Protein AF-A0A6B3UGQ3-F1 (afdb_monomer)

Radius of gyration: 21.32 Å; Cα contacts (8 Å, |Δi|>4): 184; chains: 1; bounding box: 73×50×45 Å

pLDDT: mean 75.56, std 19.64, range [28.91, 94.69]

Foldseek 3Di:
DDDDDDDDDDDDDDPPPPPDDPPDPPDLDLQDPALFLLSQLVSSDDPVLLVVQLVDPPLLCQLVSADPVNQQVSCVSSVHPPDPVSSVLSSLSSSLVSLQVNLQVVCVVVVDHPVLLVVLLVQQDPVLLLQLLCVSPPPRDRDVVSVVSSVVSCCVRVVDDDDVNSVSSSSNSSSVSVVVVRSVD

Mean predicted aligned error: 11.49 Å

Structure (mmCIF, N/CA/C/O backbone):
data_AF-A0A6B3UGQ3-F1
#
_entry.id   AF-A0A6B3UGQ3-F1
#
loop_
_atom_site.group_PDB
_atom_site.id
_atom_site.type_symbol
_atom_site.label_atom_id
_atom_site.label_alt_id
_atom_site.label_comp_id
_atom_site.label_asym_id
_atom_site.label_entity_id
_atom_site.label_seq_id
_atom_site.pdbx_PDB_ins_code
_atom_site.Cartn_x
_atom_site.Cartn_y
_atom_site.Cartn_z
_atom_site.occupancy
_atom_site.B_iso_or_equiv
_atom_site.auth_seq_id
_atom_site.auth_comp_id
_atom_site.auth_asym_id
_atom_site.auth_atom_id
_atom_site.pdbx_PDB_model_num
ATOM 1 N N . MET A 1 1 ? 59.146 -31.865 10.859 1.00 39.25 1 MET A N 1
ATOM 2 C CA . MET A 1 1 ? 58.484 -30.631 10.377 1.00 39.25 1 MET A CA 1
ATOM 3 C C . MET A 1 1 ? 57.019 -30.953 10.119 1.00 39.25 1 MET A C 1
ATOM 5 O O . MET A 1 1 ? 56.736 -32.043 9.644 1.00 39.25 1 MET A O 1
ATOM 9 N N . LYS A 1 2 ? 56.118 -30.073 10.569 1.00 37.47 2 LYS A N 1
ATOM 10 C CA . LYS A 1 2 ? 54.658 -30.266 10.655 1.00 37.47 2 LYS A CA 1
ATOM 11 C C . LYS A 1 2 ? 54.009 -30.603 9.296 1.00 37.47 2 LYS A C 1
ATOM 13 O O . LYS A 1 2 ? 54.344 -29.932 8.323 1.00 37.47 2 LYS A O 1
ATOM 18 N N . PRO A 1 3 ? 53.044 -31.541 9.239 1.00 37.00 3 PRO A N 1
ATOM 19 C CA . PRO A 1 3 ? 52.134 -31.679 8.107 1.00 37.00 3 PRO A CA 1
ATOM 20 C C . PRO A 1 3 ? 51.044 -30.596 8.176 1.00 37.00 3 PRO A C 1
ATOM 22 O O . PRO A 1 3 ? 50.460 -30.351 9.232 1.00 37.00 3 PRO A O 1
ATOM 25 N N . GLY A 1 4 ? 50.814 -29.918 7.051 1.00 36.44 4 GLY A N 1
ATOM 26 C CA . GLY A 1 4 ? 49.758 -28.924 6.884 1.00 36.44 4 GLY A CA 1
ATOM 27 C C . GLY A 1 4 ? 48.388 -29.587 6.780 1.00 36.44 4 GLY A C 1
ATOM 28 O O . GLY A 1 4 ? 48.172 -30.477 5.963 1.00 36.44 4 GLY A O 1
ATOM 29 N N . SER A 1 5 ? 47.491 -29.138 7.647 1.00 37.00 5 SER A N 1
ATOM 30 C CA . SER A 1 5 ? 46.116 -29.584 7.817 1.00 37.00 5 SER A CA 1
ATOM 31 C C . SER A 1 5 ? 45.151 -29.018 6.767 1.00 37.00 5 SER A C 1
ATOM 33 O O . SER A 1 5 ? 45.147 -27.819 6.520 1.00 37.00 5 SER A O 1
ATOM 35 N N . ILE A 1 6 ? 44.254 -29.905 6.316 1.00 38.91 6 ILE A N 1
ATOM 36 C CA . ILE A 1 6 ? 42.795 -29.722 6.167 1.00 38.91 6 ILE A CA 1
ATOM 37 C C . ILE A 1 6 ? 42.301 -28.759 5.069 1.00 38.91 6 ILE A C 1
ATOM 39 O O . ILE A 1 6 ? 42.282 -27.549 5.247 1.00 38.91 6 ILE A O 1
ATOM 43 N N . MET A 1 7 ? 41.649 -29.331 4.049 1.00 31.70 7 MET A N 1
ATOM 44 C CA . MET A 1 7 ? 40.240 -29.000 3.791 1.00 31.70 7 MET A CA 1
ATOM 45 C C . MET A 1 7 ? 39.507 -30.167 3.124 1.00 31.70 7 MET A C 1
ATOM 47 O O . MET A 1 7 ? 39.729 -30.507 1.966 1.00 31.70 7 MET A O 1
ATOM 51 N N . HIS A 1 8 ? 38.632 -30.787 3.914 1.00 32.22 8 HIS A N 1
ATOM 52 C CA . HIS A 1 8 ? 37.523 -31.598 3.438 1.00 32.22 8 HIS A CA 1
ATOM 53 C C . HIS A 1 8 ? 36.495 -30.687 2.762 1.00 32.22 8 HIS A C 1
ATOM 55 O O . HIS A 1 8 ? 36.034 -29.741 3.393 1.00 32.22 8 HIS A O 1
ATOM 61 N N . ALA A 1 9 ? 36.073 -31.044 1.553 1.00 31.58 9 ALA A N 1
ATOM 62 C CA . ALA A 1 9 ? 34.673 -30.971 1.139 1.00 31.58 9 ALA A CA 1
ATOM 63 C C . ALA A 1 9 ? 34.477 -31.870 -0.091 1.00 31.58 9 ALA A C 1
ATOM 65 O O . ALA A 1 9 ? 34.521 -31.432 -1.237 1.00 31.58 9 ALA A O 1
ATOM 66 N N . LEU A 1 10 ? 34.280 -33.165 0.175 1.00 34.03 10 LEU A N 1
ATOM 67 C CA . LEU A 1 10 ? 33.382 -33.976 -0.641 1.00 34.03 10 LEU A CA 1
ATOM 68 C C . LEU A 1 10 ? 31.993 -33.326 -0.617 1.00 34.03 10 LEU A C 1
ATOM 70 O O . LEU A 1 10 ? 31.554 -32.888 0.445 1.00 34.03 10 LEU A O 1
ATOM 74 N N . GLY A 1 11 ? 31.254 -33.434 -1.718 1.00 29.73 11 GLY A N 1
ATOM 75 C CA . GLY A 1 11 ? 29.813 -33.653 -1.598 1.00 29.73 11 GLY A CA 1
ATOM 76 C C . GLY A 1 11 ? 28.939 -32.933 -2.609 1.00 29.73 11 GLY A C 1
ATOM 77 O O . GLY A 1 11 ? 28.505 -31.817 -2.369 1.00 29.73 11 GLY A O 1
ATOM 78 N N . CYS A 1 12 ? 28.585 -33.681 -3.653 1.00 28.91 12 CYS A N 1
ATOM 79 C CA . CYS A 1 12 ? 27.360 -33.573 -4.446 1.00 28.91 12 CYS A CA 1
ATOM 80 C C . CYS A 1 12 ? 27.194 -32.367 -5.379 1.00 28.91 12 CYS A C 1
ATOM 82 O O . CYS A 1 12 ? 26.523 -31.381 -5.088 1.00 28.91 12 CYS A O 1
ATOM 84 N N . ALA A 1 13 ? 27.671 -32.582 -6.606 1.00 38.53 13 ALA A N 1
ATOM 85 C CA . ALA A 1 13 ? 27.041 -32.059 -7.806 1.00 38.53 13 ALA A CA 1
ATOM 86 C C . ALA A 1 13 ? 25.557 -32.471 -7.849 1.00 38.53 13 ALA A C 1
ATOM 88 O O . ALA A 1 13 ? 25.239 -33.650 -8.007 1.00 38.53 13 ALA A O 1
ATOM 89 N N . LEU A 1 14 ? 24.655 -31.495 -7.742 1.00 32.59 14 LEU A N 1
ATOM 90 C CA . LEU A 1 14 ? 23.278 -31.642 -8.196 1.00 32.59 14 LEU A CA 1
ATOM 91 C C . LEU A 1 14 ? 23.147 -30.872 -9.512 1.00 32.59 14 LEU A C 1
ATOM 93 O O . LEU A 1 14 ? 22.985 -29.654 -9.540 1.00 32.59 14 LEU A O 1
ATOM 97 N N . VAL A 1 15 ? 23.275 -31.607 -10.613 1.00 36.47 15 VAL A N 1
ATOM 98 C CA . VAL A 1 15 ? 22.923 -31.138 -11.953 1.00 36.47 15 VAL A CA 1
ATOM 99 C C . VAL A 1 15 ? 21.399 -31.015 -11.989 1.00 36.47 15 VAL A C 1
ATOM 101 O O . VAL A 1 15 ? 20.704 -32.005 -12.205 1.00 36.47 15 VAL A O 1
ATOM 104 N N . LEU A 1 16 ? 20.857 -29.816 -11.760 1.00 36.59 16 LEU A N 1
ATOM 105 C CA . LEU A 1 16 ? 19.511 -29.517 -12.242 1.00 36.59 16 LEU A CA 1
ATOM 106 C C . LEU A 1 16 ? 19.622 -29.212 -13.731 1.00 36.59 16 LEU A C 1
ATOM 108 O O . LEU A 1 16 ? 20.019 -28.123 -14.138 1.00 36.59 16 LEU A O 1
ATOM 112 N N . ALA A 1 17 ? 19.273 -30.211 -14.534 1.00 36.41 17 ALA A N 1
ATOM 113 C CA . ALA A 1 17 ? 18.913 -30.025 -15.924 1.00 36.41 17 ALA A CA 1
ATOM 114 C C . ALA A 1 17 ? 17.719 -29.059 -15.994 1.00 36.41 17 ALA A C 1
ATOM 116 O O . ALA A 1 17 ? 16.566 -29.467 -15.861 1.00 36.41 17 ALA A O 1
ATOM 117 N N . SER A 1 18 ? 17.976 -27.768 -16.193 1.00 38.59 18 SER A N 1
ATOM 118 C CA . SER A 1 18 ? 16.966 -26.844 -16.695 1.00 38.59 18 SER A CA 1
ATOM 119 C C . SER A 1 18 ? 16.785 -27.151 -18.177 1.00 38.59 18 SER A C 1
ATOM 121 O O . SER A 1 18 ? 17.452 -26.599 -19.049 1.00 38.59 18 SER A O 1
ATOM 123 N N . ALA A 1 19 ? 15.896 -28.109 -18.447 1.00 35.22 19 ALA A N 1
ATOM 124 C CA . ALA A 1 19 ? 15.331 -28.309 -19.766 1.00 35.22 19 ALA A CA 1
ATOM 125 C C . ALA A 1 19 ? 14.844 -26.951 -20.279 1.00 35.22 19 ALA A C 1
ATOM 127 O O . ALA A 1 19 ? 13.961 -26.322 -19.693 1.00 35.22 19 ALA A O 1
ATOM 128 N N . GLY A 1 20 ? 15.475 -26.491 -21.356 1.00 39.31 20 GLY A N 1
ATOM 129 C CA . GLY A 1 20 ? 14.990 -25.370 -22.125 1.00 39.31 20 GLY A CA 1
ATOM 130 C C . GLY A 1 20 ? 13.588 -25.690 -22.618 1.00 39.31 20 GLY A C 1
ATOM 131 O O . GLY A 1 20 ? 13.401 -26.502 -23.517 1.00 39.31 20 GLY A O 1
ATOM 132 N N . THR A 1 21 ? 12.612 -25.004 -22.049 1.00 31.80 21 THR A N 1
ATOM 133 C CA . THR A 1 21 ? 11.404 -24.632 -22.765 1.00 31.80 21 THR A CA 1
ATOM 134 C C . THR A 1 21 ? 11.256 -23.139 -22.584 1.00 31.80 21 THR A C 1
ATOM 136 O O . THR A 1 21 ? 10.839 -22.666 -21.527 1.00 31.80 21 THR A O 1
ATOM 139 N N . ALA A 1 22 ? 11.621 -22.406 -23.635 1.00 38.88 22 ALA A N 1
ATOM 140 C CA . ALA A 1 22 ? 10.993 -21.141 -23.962 1.00 38.88 22 ALA A CA 1
ATOM 141 C C . ALA A 1 22 ? 9.478 -21.395 -24.019 1.00 38.88 22 ALA A C 1
ATOM 143 O O . ALA A 1 22 ? 8.933 -21.796 -25.042 1.00 38.88 22 ALA A O 1
ATOM 144 N N . ALA A 1 23 ? 8.814 -21.279 -22.874 1.00 36.19 23 ALA A N 1
ATOM 145 C CA . ALA A 1 23 ? 7.373 -21.383 -22.759 1.00 36.19 23 ALA A CA 1
ATOM 146 C C . ALA A 1 23 ? 6.837 -19.955 -22.729 1.00 36.19 23 ALA A C 1
ATOM 148 O O . ALA A 1 23 ? 6.702 -19.351 -21.672 1.00 36.19 23 ALA A O 1
ATOM 149 N N . ASN A 1 24 ? 6.669 -19.443 -23.948 1.00 35.03 24 ASN A N 1
ATOM 150 C CA . ASN A 1 24 ? 5.698 -18.464 -24.415 1.00 35.03 24 ASN A CA 1
ATOM 151 C C . ASN A 1 24 ? 5.268 -17.368 -23.430 1.00 35.03 24 ASN A C 1
ATOM 153 O O . ASN A 1 24 ? 4.637 -17.616 -22.404 1.00 35.03 24 ASN A O 1
ATOM 157 N N . ALA A 1 25 ? 5.458 -16.129 -23.883 1.00 39.38 25 ALA A N 1
ATOM 158 C CA . ALA A 1 25 ? 4.466 -15.077 -23.721 1.00 39.38 25 ALA A CA 1
ATOM 159 C C . ALA A 1 25 ? 3.092 -15.612 -24.176 1.00 39.38 25 ALA A C 1
ATOM 161 O O . ALA A 1 25 ? 2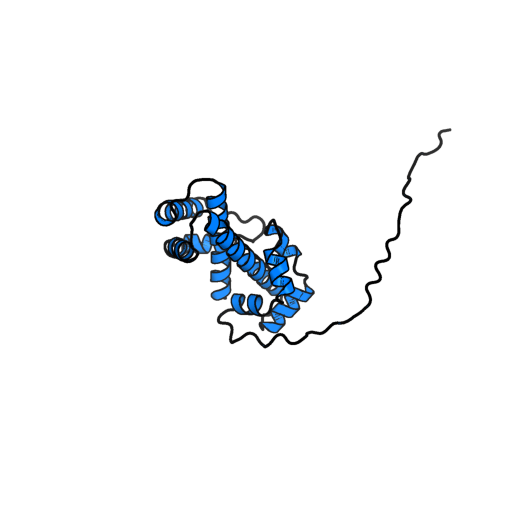.700 -15.452 -25.326 1.00 39.38 25 ALA A O 1
ATOM 162 N N . ALA A 1 26 ? 2.419 -16.365 -23.312 1.00 34.72 26 ALA A N 1
ATOM 163 C CA . ALA A 1 26 ? 1.123 -16.953 -23.582 1.00 34.72 26 ALA A CA 1
ATOM 164 C C . ALA A 1 26 ? 0.066 -15.991 -23.047 1.00 34.72 26 ALA A C 1
ATOM 166 O O . ALA A 1 26 ? -0.109 -15.853 -21.838 1.00 34.72 26 ALA A O 1
ATOM 167 N N . ASP A 1 27 ? -0.584 -15.313 -23.990 1.00 36.69 27 ASP A N 1
ATOM 168 C CA . ASP A 1 27 ? -1.997 -14.939 -23.936 1.00 36.69 27 ASP A CA 1
ATOM 169 C C . ASP A 1 27 ? -2.468 -14.196 -22.681 1.00 36.69 27 ASP A C 1
ATOM 171 O O . ASP A 1 27 ? -3.564 -14.420 -22.166 1.00 36.69 27 ASP A O 1
ATOM 175 N N . GLY A 1 28 ? -1.671 -13.234 -22.219 1.00 39.69 28 GLY A N 1
ATOM 176 C CA . GLY A 1 28 ? -2.202 -12.164 -21.388 1.00 39.69 28 GLY A CA 1
ATOM 177 C C . GLY A 1 28 ? -3.108 -11.309 -22.262 1.00 39.69 28 GLY A C 1
ATOM 178 O O . GLY A 1 28 ? -2.607 -10.494 -23.037 1.00 39.69 28 GLY A O 1
ATOM 179 N N . ALA A 1 29 ? -4.427 -11.511 -22.181 1.00 42.41 29 ALA A N 1
ATOM 180 C CA . ALA A 1 29 ? -5.389 -10.548 -22.702 1.00 42.41 29 ALA A CA 1
ATOM 181 C C . ALA A 1 29 ? -4.897 -9.146 -22.324 1.00 42.41 29 ALA A C 1
ATOM 183 O O . ALA A 1 29 ? -4.568 -8.915 -21.157 1.00 42.41 29 ALA A O 1
ATOM 184 N N . ALA A 1 30 ? -4.780 -8.250 -23.313 1.00 45.34 30 ALA A N 1
ATOM 185 C CA . ALA A 1 30 ? -4.380 -6.874 -23.051 1.00 45.34 30 ALA A CA 1
ATOM 186 C C . ALA A 1 30 ? -5.208 -6.369 -21.860 1.00 45.34 30 ALA A C 1
ATOM 188 O O . ALA A 1 30 ? -6.433 -6.562 -21.877 1.00 45.34 30 ALA A O 1
ATOM 189 N N . PRO A 1 31 ? -4.572 -5.818 -20.810 1.00 48.81 31 PRO A N 1
ATOM 190 C CA . PRO A 1 31 ? -5.291 -5.433 -19.610 1.00 48.81 31 PRO A CA 1
ATOM 191 C C . PRO A 1 31 ? -6.455 -4.536 -20.027 1.00 48.81 31 PRO A C 1
ATOM 193 O O . PRO A 1 31 ? -6.274 -3.589 -20.800 1.00 48.81 31 PRO A O 1
ATOM 196 N N . ALA A 1 32 ? -7.667 -4.878 -19.572 1.00 54.47 32 ALA A N 1
ATOM 197 C CA . ALA A 1 32 ? -8.833 -4.019 -19.739 1.00 54.47 32 ALA A CA 1
ATOM 198 C C . ALA A 1 32 ? -8.421 -2.594 -19.363 1.00 54.47 32 ALA A C 1
ATOM 200 O O . ALA A 1 32 ? -7.728 -2.441 -18.361 1.00 54.47 32 ALA A O 1
ATOM 201 N N . LYS A 1 33 ? -8.784 -1.604 -20.193 1.00 52.84 33 LYS A N 1
ATOM 202 C CA . LYS A 1 33 ? -8.296 -0.213 -20.162 1.00 52.84 33 LYS A CA 1
ATOM 203 C C . LYS A 1 33 ? -7.961 0.238 -18.732 1.00 52.84 33 LYS A C 1
ATOM 205 O O . LYS A 1 33 ? -8.850 0.652 -17.991 1.00 52.84 33 LYS A O 1
ATOM 210 N N . ALA A 1 34 ? -6.697 0.078 -18.345 1.00 59.94 34 ALA A N 1
ATOM 211 C CA . ALA A 1 34 ? -6.281 0.308 -16.974 1.00 59.94 34 ALA A CA 1
ATOM 212 C C . ALA A 1 34 ? -6.389 1.804 -16.683 1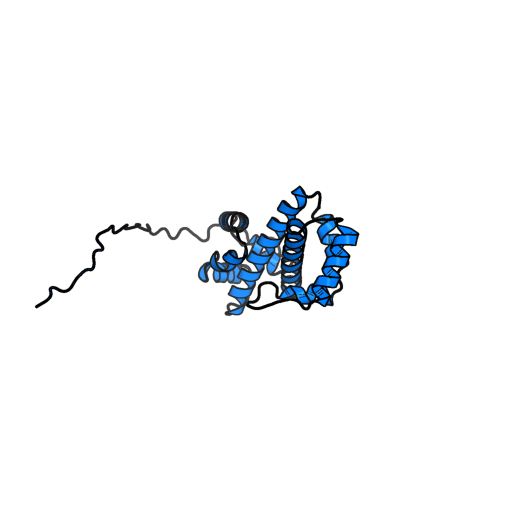.00 59.94 34 ALA A C 1
ATOM 214 O O . ALA A 1 34 ? -5.995 2.635 -17.503 1.00 59.94 34 ALA A O 1
ATOM 215 N N . THR A 1 35 ? -6.957 2.150 -15.533 1.00 69.06 35 THR A N 1
ATOM 216 C CA . THR A 1 35 ? -7.141 3.543 -15.108 1.00 69.06 35 THR A CA 1
ATOM 217 C C . THR A 1 35 ? -5.856 4.178 -14.588 1.00 69.06 35 THR A C 1
ATOM 219 O O . THR A 1 35 ? -5.806 5.395 -14.438 1.00 69.06 35 THR A O 1
ATOM 222 N N . SER A 1 36 ? -4.818 3.373 -14.339 1.00 81.31 36 SER A N 1
ATOM 223 C CA . SER A 1 36 ? -3.502 3.819 -13.891 1.00 81.31 36 SER A CA 1
ATOM 224 C C . SER A 1 36 ? -2.391 2.825 -14.248 1.00 81.31 36 SER A C 1
ATOM 226 O O . SER A 1 36 ? -2.656 1.663 -14.575 1.00 81.31 36 SER A O 1
ATOM 228 N N . VAL A 1 37 ? -1.134 3.269 -14.131 1.00 81.62 37 VAL A N 1
ATOM 229 C CA . VAL A 1 37 ? 0.061 2.416 -14.252 1.00 81.62 37 VAL A CA 1
ATOM 230 C C . VAL A 1 37 ? 0.035 1.272 -13.239 1.00 81.62 37 VAL A C 1
ATOM 232 O O . VAL A 1 37 ? 0.306 0.128 -13.603 1.00 81.62 37 VAL A O 1
ATOM 235 N N . ALA A 1 38 ? -0.338 1.565 -11.990 1.00 85.38 38 ALA A N 1
ATOM 236 C CA . ALA A 1 38 ? -0.415 0.566 -10.930 1.00 85.38 38 ALA A CA 1
ATOM 237 C C . ALA A 1 38 ? -1.434 -0.540 -11.262 1.00 85.38 38 ALA A C 1
ATOM 239 O O . ALA A 1 38 ? -1.109 -1.728 -11.190 1.00 85.38 38 ALA A O 1
ATOM 240 N N . ASP A 1 39 ? -2.630 -0.150 -11.722 1.00 86.69 39 ASP A N 1
ATOM 241 C CA . ASP A 1 39 ? -3.678 -1.096 -12.124 1.00 86.69 39 ASP A CA 1
ATOM 242 C C . ASP A 1 39 ? -3.231 -1.945 -13.319 1.00 86.69 39 ASP A C 1
ATOM 244 O O . ASP A 1 39 ? -3.476 -3.152 -13.347 1.00 86.69 39 ASP A O 1
ATOM 248 N N . CYS A 1 40 ? -2.543 -1.333 -14.292 1.00 88.50 40 CYS A N 1
ATOM 249 C CA . CYS A 1 40 ? -2.018 -2.050 -15.448 1.00 88.50 40 CYS A CA 1
ATOM 250 C C . CYS A 1 40 ? -0.994 -3.103 -15.031 1.00 88.50 40 CYS A C 1
ATOM 252 O O . CYS A 1 40 ? -1.132 -4.265 -15.404 1.00 88.50 40 CYS A O 1
ATOM 254 N N . VAL A 1 41 ? 0.015 -2.717 -14.245 1.00 89.69 41 VAL A N 1
ATOM 255 C CA . VAL A 1 41 ? 1.094 -3.623 -13.830 1.00 89.69 41 VAL A CA 1
ATOM 256 C C . VAL A 1 41 ? 0.525 -4.774 -13.006 1.00 89.69 41 VAL A C 1
ATOM 258 O O . VAL A 1 41 ? 0.858 -5.932 -13.264 1.00 89.69 41 VAL A O 1
ATOM 261 N N . TRP A 1 42 ? -0.384 -4.494 -12.067 1.00 89.81 42 TRP A N 1
ATOM 262 C CA . TRP A 1 42 ? -1.031 -5.545 -11.285 1.00 89.81 42 TRP A CA 1
ATOM 263 C C . TRP A 1 42 ? -1.875 -6.486 -12.152 1.00 89.81 42 TRP A C 1
ATOM 265 O O . TRP A 1 42 ? -1.806 -7.700 -11.971 1.00 89.81 42 TRP A O 1
ATOM 275 N N . ALA A 1 43 ? -2.641 -5.963 -13.113 1.00 88.81 43 ALA A N 1
ATOM 276 C CA . ALA A 1 43 ? -3.456 -6.775 -14.017 1.00 88.81 43 ALA A CA 1
ATOM 277 C C . ALA A 1 43 ? -2.618 -7.589 -15.018 1.00 88.81 43 ALA A C 1
ATOM 279 O O . ALA A 1 43 ? -2.969 -8.724 -15.327 1.00 88.81 43 ALA A O 1
ATOM 280 N N . ALA A 1 44 ? -1.506 -7.030 -15.502 1.00 89.44 44 ALA A N 1
ATOM 281 C CA . ALA A 1 44 ? -0.579 -7.687 -16.421 1.00 89.44 44 ALA A CA 1
ATOM 282 C C . ALA A 1 44 ? 0.308 -8.734 -15.726 1.00 89.44 44 ALA A C 1
ATOM 284 O O . ALA A 1 44 ? 0.945 -9.551 -16.392 1.00 89.44 44 ALA A O 1
ATOM 285 N N . THR A 1 45 ? 0.360 -8.729 -14.391 1.00 88.50 45 THR A N 1
ATOM 286 C CA . THR A 1 45 ? 1.135 -9.708 -13.629 1.00 88.50 45 THR A CA 1
ATOM 287 C C . THR A 1 45 ? 0.454 -11.074 -13.667 1.00 88.50 45 THR A C 1
ATOM 289 O O . THR A 1 45 ? -0.691 -11.190 -13.222 1.00 88.50 45 THR A O 1
ATOM 292 N N . PRO A 1 46 ? 1.146 -12.138 -14.123 1.00 87.00 46 PRO A N 1
ATOM 293 C CA . PRO A 1 46 ? 0.557 -13.469 -14.196 1.00 87.00 46 PRO A CA 1
ATOM 294 C C . PRO A 1 46 ? 0.028 -13.948 -12.841 1.00 87.00 46 PRO A C 1
ATOM 296 O O . PRO A 1 46 ? 0.694 -13.782 -11.818 1.00 87.00 46 PRO A O 1
ATOM 299 N N . ASP A 1 47 ? -1.119 -14.629 -12.834 1.00 84.81 47 ASP A N 1
ATOM 300 C CA . ASP A 1 47 ? -1.779 -15.106 -11.607 1.00 84.81 47 ASP A CA 1
ATOM 301 C C . ASP A 1 47 ? -0.857 -15.919 -10.707 1.00 84.81 47 ASP A C 1
ATOM 303 O O . ASP A 1 47 ? -0.803 -15.686 -9.505 1.00 84.81 47 ASP A O 1
ATOM 307 N N . LYS A 1 48 ? -0.050 -16.812 -11.289 1.00 80.38 48 LYS A N 1
ATOM 308 C CA . LYS A 1 48 ? 0.934 -17.603 -10.540 1.00 80.38 48 LYS A CA 1
ATOM 309 C C . LYS A 1 48 ? 1.945 -16.722 -9.799 1.00 80.38 48 LYS A C 1
ATOM 311 O O . LYS A 1 48 ? 2.339 -17.058 -8.684 1.00 80.38 48 LYS A O 1
ATOM 316 N N . VAL A 1 49 ? 2.359 -15.609 -10.407 1.00 83.00 49 VAL A N 1
ATOM 317 C CA . VAL A 1 49 ? 3.260 -14.635 -9.778 1.00 83.00 49 VAL A CA 1
ATOM 318 C C . VAL A 1 49 ? 2.508 -13.876 -8.689 1.00 83.00 49 VAL A C 1
ATOM 320 O O . VAL A 1 49 ? 2.995 -13.837 -7.565 1.00 83.00 49 VAL A O 1
ATOM 323 N N . ARG A 1 50 ? 1.292 -13.376 -8.956 1.00 85.50 50 ARG A N 1
ATOM 324 C CA . ARG A 1 50 ? 0.461 -12.701 -7.938 1.00 85.50 50 ARG A CA 1
ATOM 325 C C . ARG A 1 50 ? 0.220 -13.584 -6.714 1.00 85.50 50 ARG A C 1
ATOM 327 O O . ARG A 1 50 ? 0.457 -13.153 -5.592 1.00 85.50 50 ARG A O 1
ATOM 334 N N . SER A 1 51 ? -0.172 -14.841 -6.914 1.00 83.12 51 SER A N 1
ATOM 335 C CA . SER A 1 51 ? -0.362 -15.807 -5.828 1.00 83.12 51 SER A CA 1
ATOM 336 C C . SER A 1 51 ? 0.932 -16.073 -5.060 1.00 83.12 51 SER A C 1
ATOM 338 O O . SER A 1 51 ? 0.904 -16.143 -3.835 1.00 83.12 51 SER A O 1
ATOM 340 N N . ALA A 1 52 ? 2.071 -16.190 -5.750 1.00 82.19 52 ALA A N 1
ATOM 341 C CA . ALA A 1 52 ? 3.362 -16.367 -5.090 1.00 82.19 52 ALA A CA 1
ATOM 342 C C . ALA A 1 52 ? 3.759 -15.138 -4.257 1.00 82.19 52 ALA A C 1
ATOM 344 O O . ALA A 1 52 ? 4.292 -15.303 -3.164 1.00 82.19 52 ALA A O 1
ATOM 345 N N . LEU A 1 53 ? 3.482 -13.925 -4.741 1.00 82.56 53 LEU A N 1
ATOM 346 C CA . LEU A 1 53 ? 3.723 -12.682 -4.008 1.00 82.56 53 LEU A CA 1
ATOM 347 C C . LEU A 1 53 ? 2.860 -12.593 -2.745 1.00 82.56 53 LEU A C 1
ATOM 349 O O . LEU A 1 53 ? 3.386 -12.343 -1.666 1.00 82.56 53 LEU A O 1
ATOM 353 N N . LEU A 1 54 ? 1.564 -12.893 -2.859 1.00 82.81 54 LEU A N 1
ATOM 354 C CA . LEU A 1 54 ? 0.630 -12.899 -1.728 1.00 82.81 54 LEU A CA 1
ATOM 355 C C . LEU A 1 54 ? 0.936 -13.998 -0.695 1.00 82.81 54 LEU A C 1
ATOM 357 O O . LEU A 1 54 ? 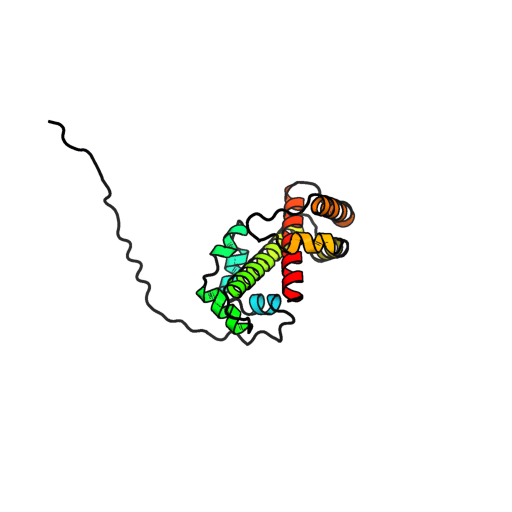0.583 -13.864 0.475 1.00 82.81 54 LEU A O 1
ATOM 361 N N . ALA A 1 55 ? 1.607 -15.076 -1.109 1.00 79.81 55 ALA A N 1
ATOM 362 C CA . ALA A 1 55 ? 2.036 -16.154 -0.221 1.00 79.81 55 ALA A CA 1
ATOM 363 C C . ALA A 1 55 ? 3.368 -15.874 0.507 1.00 79.81 55 ALA A C 1
ATOM 365 O O . ALA A 1 55 ? 3.702 -16.589 1.454 1.00 79.81 55 ALA A O 1
ATOM 366 N N . ARG A 1 56 ? 4.153 -14.871 0.085 1.00 72.19 56 ARG A N 1
ATOM 367 C CA . ARG A 1 56 ? 5.472 -14.573 0.670 1.00 72.19 56 ARG A CA 1
ATOM 368 C C . ARG A 1 56 ? 5.358 -13.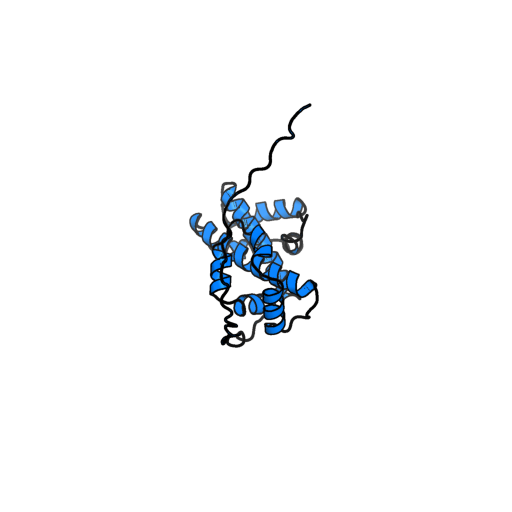744 1.949 1.00 72.19 56 ARG A C 1
ATOM 370 O O . ARG A 1 56 ? 4.669 -12.730 1.990 1.00 72.19 56 ARG A O 1
ATOM 377 N N . ARG A 1 57 ? 6.128 -14.135 2.972 1.00 62.44 57 ARG A N 1
ATOM 378 C CA . ARG A 1 57 ? 6.405 -13.322 4.167 1.00 62.44 57 ARG A CA 1
ATOM 379 C C . ARG A 1 57 ? 7.889 -13.389 4.563 1.00 62.44 57 ARG A C 1
ATOM 381 O O . ARG A 1 57 ? 8.461 -14.474 4.462 1.00 62.44 57 ARG A O 1
ATOM 388 N N . PRO A 1 58 ? 8.485 -12.293 5.079 1.00 58.75 58 PRO A N 1
ATOM 389 C CA . PRO A 1 58 ? 7.943 -10.931 5.142 1.00 58.75 58 PRO A CA 1
ATOM 390 C C . PRO A 1 58 ? 7.936 -10.241 3.767 1.00 58.75 58 PRO A C 1
ATOM 392 O O . PRO A 1 58 ? 8.755 -10.529 2.897 1.00 58.75 58 PRO A O 1
ATOM 395 N N . VAL A 1 59 ? 7.000 -9.308 3.583 1.00 57.53 59 VAL A N 1
ATOM 396 C CA . VAL A 1 59 ? 6.712 -8.624 2.308 1.00 57.53 59 VAL A CA 1
ATOM 397 C C . VAL A 1 59 ? 7.893 -7.779 1.801 1.00 57.53 59 VAL 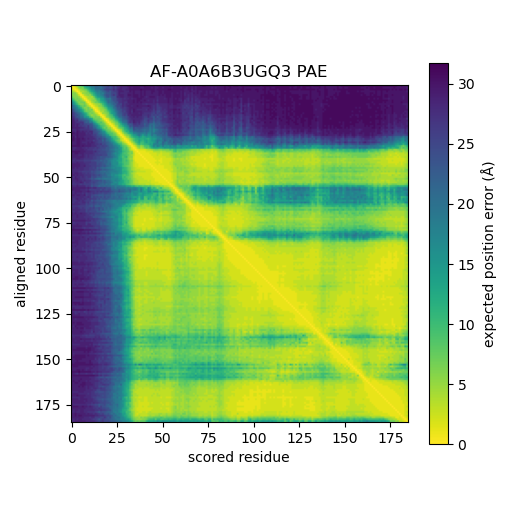A C 1
ATOM 399 O O . VAL A 1 59 ? 8.054 -7.614 0.596 1.00 57.53 59 VAL A O 1
ATOM 402 N N . ALA A 1 60 ? 8.803 -7.359 2.687 1.00 57.25 60 ALA A N 1
ATOM 403 C CA . ALA A 1 60 ? 10.061 -6.700 2.320 1.00 57.25 60 ALA A CA 1
ATOM 404 C C . ALA A 1 60 ? 10.938 -7.514 1.336 1.00 57.25 60 ALA A C 1
ATOM 406 O O . ALA A 1 60 ? 11.784 -6.937 0.663 1.00 57.25 60 ALA A O 1
ATOM 407 N N . ALA A 1 61 ? 10.712 -8.828 1.202 1.00 56.62 61 ALA A N 1
ATOM 408 C CA . ALA A 1 61 ? 11.402 -9.704 0.249 1.00 56.62 61 ALA A CA 1
ATOM 409 C C . ALA A 1 61 ? 10.713 -9.812 -1.134 1.00 56.62 61 ALA A C 1
ATOM 411 O O . ALA A 1 61 ? 11.097 -10.648 -1.956 1.00 56.62 61 ALA A O 1
ATOM 412 N N . ILE A 1 62 ? 9.662 -9.023 -1.403 1.00 60.75 62 ILE A N 1
ATOM 413 C CA . ILE A 1 62 ? 8.955 -9.020 -2.699 1.00 60.75 62 ILE A CA 1
ATOM 414 C C . ILE A 1 62 ? 9.749 -8.285 -3.784 1.00 60.75 62 ILE A C 1
ATOM 416 O O . ILE A 1 62 ? 9.692 -8.699 -4.940 1.00 60.75 62 ILE A O 1
ATOM 420 N N . GLY A 1 63 ? 10.550 -7.275 -3.425 1.00 55.91 63 GLY A N 1
ATOM 421 C CA . GLY A 1 63 ? 11.451 -6.609 -4.377 1.00 55.91 63 GLY A CA 1
ATOM 422 C C . GLY A 1 63 ? 12.422 -7.584 -5.057 1.00 55.91 63 GLY A C 1
ATOM 423 O O . GLY A 1 63 ? 12.700 -7.443 -6.242 1.00 55.91 63 GLY A O 1
ATOM 424 N N . ASP A 1 64 ? 12.830 -8.639 -4.344 1.00 61.50 64 ASP A N 1
ATOM 425 C CA . ASP A 1 64 ? 13.700 -9.707 -4.858 1.00 61.50 64 ASP A CA 1
ATOM 426 C C . ASP A 1 64 ? 12.923 -10.835 -5.567 1.00 61.50 64 ASP A C 1
ATOM 428 O O . ASP A 1 64 ? 13.509 -11.755 -6.138 1.00 61.50 64 ASP A O 1
ATOM 432 N N . ALA A 1 65 ? 11.588 -10.824 -5.493 1.00 60.66 65 ALA A N 1
ATOM 433 C CA . ALA A 1 65 ? 10.736 -11.865 -6.066 1.00 60.66 65 ALA A CA 1
ATOM 434 C C . ALA A 1 65 ? 10.488 -11.684 -7.569 1.00 60.66 65 ALA A C 1
ATOM 436 O O . ALA A 1 65 ? 10.017 -12.622 -8.215 1.00 60.66 65 ALA A O 1
ATOM 437 N N . VAL A 1 66 ? 10.776 -10.495 -8.099 1.00 69.12 66 VAL A N 1
ATOM 438 C CA . VAL A 1 66 ? 10.532 -10.110 -9.489 1.00 69.12 66 VAL A CA 1
ATOM 439 C C . VAL A 1 66 ? 11.883 -9.894 -10.150 1.00 69.12 66 VAL A C 1
ATOM 441 O O . VAL A 1 66 ? 12.648 -9.024 -9.739 1.00 69.12 66 VAL A O 1
ATOM 444 N N . SER A 1 67 ? 12.206 -10.699 -11.162 1.00 77.75 67 SER A N 1
ATOM 445 C CA . SER A 1 67 ? 13.457 -10.506 -11.897 1.00 77.75 67 SER A CA 1
ATOM 446 C C . SER A 1 67 ? 13.410 -9.215 -12.721 1.00 77.75 67 SER A C 1
ATOM 448 O O . SER A 1 67 ? 12.337 -8.750 -13.111 1.00 77.75 67 SER A O 1
ATOM 450 N N . ALA A 1 68 ? 14.578 -8.656 -13.051 1.00 78.06 68 ALA A N 1
ATOM 451 C CA . ALA A 1 68 ? 14.665 -7.495 -13.940 1.00 78.06 68 ALA A CA 1
ATOM 452 C C . ALA A 1 68 ? 13.960 -7.749 -15.288 1.00 78.06 68 ALA A C 1
ATOM 454 O O . ALA A 1 68 ? 13.218 -6.901 -15.771 1.00 78.06 68 ALA A O 1
ATOM 455 N N . GLU A 1 69 ? 14.105 -8.953 -15.846 1.00 81.94 69 GLU A N 1
ATOM 456 C CA . GLU A 1 69 ? 13.450 -9.366 -17.094 1.00 81.94 69 GLU A CA 1
ATOM 457 C C . GLU A 1 69 ? 11.917 -9.355 -16.982 1.00 81.94 69 GLU A C 1
ATOM 459 O O . GLU A 1 69 ? 11.225 -8.895 -17.893 1.00 81.94 69 GLU A O 1
ATOM 464 N N . GLN A 1 70 ? 11.373 -9.829 -15.855 1.00 82.81 70 GLN A N 1
ATOM 465 C CA . GLN A 1 70 ? 9.934 -9.779 -15.584 1.00 82.81 70 GLN A CA 1
ATOM 466 C C . GLN A 1 70 ? 9.451 -8.338 -15.420 1.00 82.81 70 GLN A C 1
ATOM 468 O O . GLN A 1 70 ? 8.402 -7.981 -15.958 1.00 82.81 70 GLN A O 1
ATOM 473 N N . ALA A 1 71 ? 10.222 -7.504 -14.721 1.00 84.06 71 ALA A N 1
ATOM 474 C CA . ALA A 1 71 ? 9.896 -6.096 -14.550 1.00 84.06 71 ALA A CA 1
ATOM 475 C C . ALA A 1 71 ? 9.876 -5.350 -15.894 1.00 84.06 71 ALA A C 1
ATOM 477 O O . ALA A 1 71 ? 8.931 -4.616 -16.174 1.00 84.06 71 ALA A O 1
ATOM 478 N N . GLU A 1 72 ? 10.847 -5.600 -16.776 1.00 84.44 72 GLU A N 1
ATOM 479 C CA . GLU A 1 72 ? 10.856 -5.029 -18.126 1.00 84.44 72 GLU A CA 1
ATOM 480 C C . GLU A 1 72 ? 9.689 -5.522 -18.992 1.00 84.44 72 GLU A C 1
ATOM 482 O O . GLU A 1 72 ? 9.128 -4.753 -19.775 1.00 84.44 72 GLU A O 1
ATOM 487 N N . ALA A 1 73 ? 9.319 -6.803 -18.888 1.00 87.12 73 ALA A N 1
ATOM 488 C CA . ALA A 1 73 ? 8.176 -7.348 -19.617 1.00 87.12 73 ALA A CA 1
ATOM 489 C C . ALA A 1 73 ? 6.865 -6.661 -19.199 1.00 87.12 73 ALA A C 1
ATOM 491 O O . ALA A 1 73 ? 6.069 -6.280 -20.059 1.00 87.12 73 ALA A O 1
ATOM 492 N N . LEU A 1 74 ? 6.677 -6.433 -17.896 1.00 88.69 74 LEU A N 1
ATOM 493 C CA . LEU A 1 74 ? 5.530 -5.699 -17.356 1.00 88.69 74 LEU A CA 1
ATOM 494 C C . LEU A 1 74 ? 5.553 -4.222 -17.764 1.00 88.69 74 LEU A C 1
ATOM 496 O O . LEU A 1 74 ? 4.530 -3.688 -18.189 1.00 88.69 74 LEU A O 1
ATOM 500 N N . ALA A 1 75 ? 6.722 -3.579 -17.716 1.00 86.88 75 ALA A N 1
ATOM 501 C CA . ALA A 1 75 ? 6.891 -2.205 -18.174 1.00 86.88 75 ALA A CA 1
ATOM 502 C C . ALA A 1 75 ? 6.503 -2.050 -19.653 1.00 86.88 75 ALA A C 1
ATOM 504 O O . ALA A 1 75 ? 5.752 -1.138 -19.997 1.00 86.88 75 ALA A O 1
ATOM 505 N N . ARG A 1 76 ? 6.924 -2.984 -20.520 1.00 86.50 76 ARG A N 1
ATOM 506 C CA . ARG A 1 76 ? 6.518 -3.018 -21.937 1.00 86.50 76 ARG A CA 1
ATOM 507 C C . ARG A 1 76 ? 5.010 -3.205 -22.104 1.00 86.50 76 ARG A C 1
ATOM 509 O O . ARG A 1 76 ? 4.402 -2.471 -22.879 1.00 86.50 76 ARG A O 1
ATOM 516 N N . ALA A 1 77 ? 4.407 -4.147 -21.376 1.00 87.44 77 ALA A N 1
ATOM 517 C CA . ALA A 1 77 ? 2.965 -4.401 -21.436 1.00 87.44 77 ALA A CA 1
ATOM 518 C C . ALA A 1 77 ? 2.133 -3.169 -21.035 1.00 87.44 77 ALA A C 1
ATOM 520 O O . ALA A 1 77 ? 1.065 -2.936 -21.599 1.00 87.44 77 ALA A O 1
ATOM 521 N N . CYS A 1 78 ? 2.658 -2.358 -20.114 1.00 86.56 78 CYS A N 1
ATOM 522 C CA . CYS A 1 78 ? 2.021 -1.144 -19.609 1.00 86.56 78 CYS A CA 1
ATOM 523 C C . CYS A 1 78 ? 2.538 0.156 -20.233 1.00 86.56 78 CYS A C 1
ATOM 525 O O . CYS A 1 78 ? 2.226 1.231 -19.728 1.00 86.56 78 CYS A O 1
ATOM 527 N N . GLN A 1 79 ? 3.302 0.071 -21.330 1.00 85.62 79 GLN A N 1
ATOM 528 C CA . GLN A 1 79 ? 3.828 1.225 -22.073 1.00 85.62 79 GLN A CA 1
ATOM 529 C C . GLN A 1 79 ? 4.639 2.206 -21.205 1.00 85.62 79 GLN A C 1
ATOM 531 O O . GLN A 1 79 ? 4.665 3.409 -21.462 1.00 85.62 79 GLN A O 1
ATOM 536 N N . LEU A 1 80 ? 5.322 1.693 -20.180 1.00 81.81 80 LEU A N 1
ATOM 537 C CA . LEU A 1 80 ? 6.194 2.488 -19.324 1.00 81.81 80 LEU A CA 1
ATOM 538 C C . LEU A 1 80 ? 7.539 2.745 -20.021 1.00 81.81 80 LEU A C 1
ATOM 540 O O . LEU A 1 80 ? 8.027 1.874 -20.752 1.00 81.81 80 LEU A O 1
ATOM 544 N N . PRO A 1 81 ? 8.180 3.905 -19.786 1.00 74.38 81 PRO A N 1
ATOM 545 C CA . PRO A 1 81 ? 9.527 4.158 -20.285 1.00 74.38 81 PRO A CA 1
ATOM 546 C C . PRO A 1 81 ? 10.485 3.086 -19.763 1.00 74.38 81 PRO A C 1
ATOM 548 O O . PRO A 1 81 ? 10.544 2.870 -18.561 1.00 74.38 81 PRO A O 1
ATOM 551 N N . LEU A 1 82 ? 11.267 2.437 -20.628 1.00 72.12 82 LEU A N 1
ATOM 552 C CA . LEU A 1 82 ? 12.237 1.412 -20.212 1.00 72.12 82 LEU A CA 1
ATOM 553 C C . LEU A 1 82 ? 13.521 2.047 -19.662 1.00 72.12 82 LEU A C 1
ATOM 555 O O . LEU A 1 82 ? 14.591 1.957 -20.259 1.00 72.12 82 LEU A O 1
ATOM 559 N N . THR A 1 83 ? 13.397 2.739 -18.534 1.00 71.62 83 THR A N 1
ATOM 560 C CA . THR A 1 83 ? 14.517 3.275 -17.750 1.00 71.62 83 THR A CA 1
ATOM 561 C C . THR A 1 83 ? 14.702 2.451 -16.477 1.00 71.62 83 THR A C 1
ATOM 563 O O . THR A 1 83 ? 13.835 1.648 -16.119 1.00 71.62 83 THR A O 1
ATOM 566 N N . GLY A 1 84 ? 15.804 2.669 -15.748 1.00 63.09 84 GLY A N 1
ATOM 567 C CA . GLY A 1 84 ? 15.996 2.073 -14.418 1.00 63.09 84 GLY A CA 1
ATOM 568 C C . GLY A 1 84 ? 14.839 2.364 -13.448 1.00 63.09 84 GLY A C 1
ATOM 569 O O . GLY A 1 84 ? 14.566 1.557 -12.562 1.00 63.09 84 GLY A O 1
ATOM 570 N N . ASP A 1 85 ? 14.095 3.449 -13.673 1.00 75.75 85 ASP A N 1
ATOM 571 C CA . ASP A 1 85 ? 12.932 3.826 -12.868 1.00 75.75 85 ASP A CA 1
ATOM 572 C C . ASP A 1 85 ? 11.731 2.899 -13.095 1.00 75.75 85 ASP A C 1
ATOM 574 O O . ASP A 1 85 ? 10.938 2.696 -12.182 1.00 75.75 85 ASP A O 1
ATOM 578 N N . SER A 1 86 ? 11.597 2.276 -14.273 1.00 78.69 86 SER A N 1
ATOM 579 C CA . SER A 1 86 ? 10.477 1.362 -14.553 1.00 78.69 86 SER A CA 1
ATOM 580 C C . SER A 1 86 ? 10.535 0.074 -13.748 1.00 78.69 86 SER A C 1
ATOM 582 O O . SER A 1 86 ? 9.505 -0.385 -13.258 1.00 78.69 86 SER A O 1
ATOM 584 N N . ALA A 1 87 ? 11.732 -0.478 -13.542 1.00 80.25 87 ALA A N 1
ATOM 585 C CA . ALA A 1 87 ? 11.909 -1.642 -12.686 1.00 80.25 87 ALA A CA 1
ATOM 586 C C . ALA A 1 87 ? 11.534 -1.318 -11.232 1.00 80.25 87 ALA A C 1
ATOM 588 O O . ALA A 1 87 ? 10.862 -2.114 -10.577 1.00 80.25 87 ALA A O 1
ATOM 589 N N . VAL A 1 88 ? 11.897 -0.119 -10.759 1.00 81.06 88 VAL A N 1
ATOM 590 C CA . VAL A 1 88 ? 11.510 0.379 -9.431 1.00 81.06 88 VAL A CA 1
ATOM 591 C C . VAL A 1 88 ? 9.998 0.580 -9.344 1.00 81.06 88 VAL A C 1
ATOM 593 O O . VAL A 1 88 ? 9.387 0.113 -8.393 1.00 81.06 88 VAL A O 1
ATOM 596 N N . LEU A 1 89 ? 9.371 1.194 -10.352 1.00 83.69 89 LEU A N 1
ATOM 597 C CA . LEU A 1 89 ? 7.917 1.394 -10.399 1.00 83.69 89 LEU A CA 1
ATOM 598 C C . LEU A 1 89 ? 7.148 0.069 -10.374 1.00 83.69 89 LEU A C 1
ATOM 600 O O . LEU A 1 89 ? 6.156 -0.056 -9.653 1.00 83.69 89 LEU A O 1
ATOM 604 N N . VAL A 1 90 ? 7.598 -0.929 -11.137 1.00 86.38 90 VAL A N 1
ATOM 605 C CA . VAL A 1 90 ? 6.988 -2.263 -11.137 1.00 86.38 90 VAL A CA 1
ATOM 606 C C . VAL A 1 90 ? 7.156 -2.926 -9.771 1.00 86.38 90 VAL A C 1
ATOM 608 O O . VAL A 1 90 ? 6.176 -3.425 -9.220 1.00 86.38 90 VAL A O 1
ATOM 611 N N . ALA A 1 91 ? 8.358 -2.889 -9.190 1.00 84.44 91 ALA A N 1
ATOM 612 C CA . ALA A 1 91 ? 8.610 -3.449 -7.866 1.00 84.44 91 ALA A CA 1
ATOM 613 C C . ALA A 1 91 ? 7.752 -2.774 -6.781 1.00 84.44 91 ALA A C 1
ATOM 615 O O . ALA A 1 91 ? 7.074 -3.473 -6.028 1.00 84.44 91 ALA A O 1
ATOM 616 N N . ASP A 1 92 ? 7.707 -1.438 -6.756 1.00 85.50 92 ASP A N 1
ATOM 617 C CA . ASP A 1 92 ? 6.874 -0.644 -5.846 1.00 85.50 92 ASP A CA 1
ATOM 618 C C . ASP A 1 92 ? 5.394 -1.007 -5.990 1.00 85.50 92 ASP A C 1
ATOM 620 O O . ASP A 1 92 ? 4.704 -1.198 -4.990 1.00 85.50 92 ASP A O 1
ATOM 624 N N . THR A 1 93 ? 4.904 -1.143 -7.227 1.00 88.81 93 THR A N 1
ATOM 625 C CA . THR A 1 93 ? 3.506 -1.505 -7.500 1.00 88.81 93 THR A CA 1
ATOM 626 C C . THR A 1 93 ? 3.170 -2.879 -6.929 1.00 88.81 93 THR A C 1
ATOM 628 O O . THR A 1 93 ? 2.170 -3.047 -6.227 1.00 88.81 93 THR A O 1
ATOM 631 N N . LEU A 1 94 ? 4.006 -3.876 -7.223 1.00 87.94 94 LEU A N 1
ATOM 632 C CA . LEU A 1 94 ? 3.786 -5.255 -6.796 1.00 87.94 94 LEU A CA 1
ATOM 633 C C . LEU A 1 94 ? 3.888 -5.398 -5.279 1.00 87.94 94 LEU A C 1
ATOM 635 O O . LEU A 1 94 ? 3.073 -6.096 -4.668 1.00 87.94 94 LEU A O 1
ATOM 639 N N . LEU A 1 95 ? 4.841 -4.696 -4.670 1.00 86.19 95 LEU A N 1
ATOM 640 C CA . LEU A 1 95 ? 5.007 -4.621 -3.227 1.00 86.19 95 LEU A CA 1
ATOM 641 C C . LEU A 1 95 ? 3.790 -3.964 -2.565 1.00 86.19 95 LEU A C 1
ATOM 643 O O . LEU A 1 95 ? 3.223 -4.537 -1.636 1.00 86.19 95 LEU A O 1
ATOM 647 N N . ALA A 1 96 ? 3.334 -2.822 -3.083 1.00 89.44 96 ALA A N 1
ATOM 648 C CA . ALA A 1 96 ? 2.187 -2.098 -2.548 1.00 89.44 96 ALA A CA 1
ATOM 649 C C . ALA A 1 96 ? 0.891 -2.913 -2.641 1.00 89.44 96 ALA A C 1
ATOM 651 O O . ALA A 1 96 ? 0.193 -3.076 -1.642 1.00 89.44 96 ALA A O 1
ATOM 652 N N . HIS A 1 97 ? 0.578 -3.496 -3.801 1.00 90.75 97 HIS A N 1
ATOM 653 C CA . HIS A 1 97 ? -0.614 -4.338 -3.938 1.00 90.75 97 HIS A CA 1
ATOM 654 C C . HIS A 1 97 ? -0.580 -5.552 -3.009 1.00 90.75 97 HIS A C 1
ATOM 656 O O . HIS A 1 97 ? -1.591 -5.871 -2.374 1.00 90.75 97 HIS A O 1
ATOM 662 N N . SER A 1 98 ? 0.576 -6.207 -2.894 1.00 88.06 98 SER A N 1
ATOM 663 C CA . SER A 1 98 ? 0.726 -7.378 -2.027 1.00 88.06 98 SER A CA 1
ATOM 664 C C . SER A 1 98 ? 0.566 -7.005 -0.555 1.00 88.06 98 SER A C 1
ATOM 666 O O . SER A 1 98 ? -0.201 -7.649 0.160 1.00 88.06 98 SER A O 1
ATOM 668 N N . MET A 1 99 ? 1.220 -5.923 -0.121 1.00 87.88 99 MET A N 1
ATOM 669 C CA . MET A 1 99 ? 1.148 -5.427 1.252 1.00 87.88 99 MET A CA 1
ATOM 670 C C . MET A 1 99 ? -0.269 -4.984 1.622 1.00 87.88 99 MET A C 1
ATOM 672 O O . MET A 1 99 ? -0.781 -5.377 2.670 1.00 87.88 99 MET A O 1
ATOM 676 N N . LYS A 1 100 ? -0.939 -4.228 0.741 1.00 91.75 100 LYS A N 1
ATOM 677 C CA . LYS A 1 100 ? -2.333 -3.811 0.938 1.00 91.75 100 LYS A CA 1
ATOM 678 C C . LYS A 1 100 ? -3.250 -5.021 1.088 1.00 91.75 100 LYS A C 1
ATOM 680 O O . LYS A 1 100 ? -4.010 -5.087 2.050 1.00 91.75 100 LYS A O 1
ATOM 685 N N . THR A 1 101 ? -3.165 -5.978 0.162 1.00 90.06 101 THR A N 1
ATOM 686 C CA . THR A 1 101 ? -4.015 -7.181 0.168 1.00 90.06 101 THR A CA 1
ATOM 687 C C . THR A 1 101 ? -3.820 -7.978 1.452 1.00 90.06 101 THR A C 1
ATOM 689 O O . THR A 1 101 ? -4.788 -8.321 2.128 1.00 90.06 101 THR A O 1
ATOM 692 N N . TRP A 1 102 ? -2.564 -8.211 1.831 1.00 88.12 102 TRP A N 1
ATOM 693 C CA . TRP A 1 102 ? -2.233 -8.955 3.037 1.00 88.12 102 TRP A CA 1
ATOM 694 C C . TRP A 1 102 ? -2.719 -8.257 4.313 1.00 88.12 102 TRP A C 1
ATOM 696 O O . TRP A 1 102 ? -3.344 -8.893 5.165 1.00 88.12 102 TRP A O 1
ATOM 706 N N . SER A 1 103 ? -2.478 -6.948 4.421 1.00 90.62 103 SER A N 1
ATOM 707 C CA . SER A 1 103 ? -2.899 -6.146 5.572 1.00 90.62 103 SER A CA 1
ATOM 708 C C . SER A 1 103 ? -4.415 -6.172 5.726 1.00 90.62 103 SER A C 1
ATOM 710 O O . SER A 1 103 ? -4.918 -6.432 6.815 1.00 90.62 103 SER A O 1
ATOM 712 N N . VAL A 1 104 ? -5.153 -5.991 4.624 1.00 93.38 104 VAL A N 1
ATOM 713 C CA . VAL A 1 104 ? -6.620 -6.077 4.602 1.00 93.38 104 VAL A CA 1
ATOM 714 C C . VAL A 1 104 ? -7.096 -7.459 5.048 1.00 93.38 104 VAL A C 1
ATOM 716 O O . VAL A 1 104 ? -7.964 -7.554 5.914 1.00 93.38 104 VAL A O 1
ATOM 719 N N . ASP A 1 105 ? -6.535 -8.536 4.497 1.00 92.06 105 ASP A N 1
ATOM 720 C CA . ASP A 1 105 ? -6.946 -9.897 4.849 1.00 92.06 105 ASP A CA 1
ATOM 721 C C . ASP A 1 105 ? -6.660 -10.243 6.310 1.00 92.06 105 ASP A C 1
ATOM 723 O O . ASP A 1 105 ? -7.471 -10.907 6.959 1.00 92.06 105 ASP A O 1
ATOM 727 N N . ARG A 1 106 ? -5.543 -9.760 6.859 1.00 90.88 106 ARG A N 1
ATOM 728 C CA . ARG A 1 106 ? -5.207 -9.973 8.265 1.00 90.88 106 ARG A CA 1
ATOM 729 C C . ARG A 1 106 ? -6.067 -9.113 9.189 1.00 90.88 106 ARG A C 1
ATOM 731 O O . ARG A 1 106 ? -6.568 -9.621 10.183 1.00 90.88 106 ARG A O 1
ATOM 738 N N . LEU A 1 107 ? -6.321 -7.853 8.846 1.00 93.06 107 LEU A N 1
ATOM 739 C CA . LEU A 1 107 ? -7.158 -6.947 9.640 1.00 93.06 107 LEU A CA 1
ATOM 740 C C . LEU A 1 107 ? -8.618 -7.411 9.749 1.00 93.06 107 LEU A C 1
ATOM 742 O O . LEU A 1 107 ? -9.263 -7.163 10.771 1.00 93.06 107 LEU A O 1
ATOM 746 N N . LYS A 1 108 ? -9.114 -8.199 8.783 1.00 94.25 108 LYS A N 1
ATOM 747 C CA . LYS A 1 108 ? -10.420 -8.875 8.898 1.00 94.25 108 LYS A CA 1
ATOM 748 C C . LYS A 1 108 ? -10.515 -9.770 10.135 1.00 94.25 108 LYS A C 1
ATOM 750 O O . LYS A 1 108 ? -11.593 -9.859 10.719 1.00 94.25 108 LYS A O 1
ATOM 755 N N . THR A 1 109 ? -9.418 -10.390 10.588 1.00 94.44 109 THR A N 1
ATOM 756 C CA . THR A 1 109 ? -9.439 -11.220 11.810 1.00 94.44 109 THR A CA 1
ATOM 757 C C . THR A 1 109 ? -9.636 -10.399 13.085 1.00 94.44 109 THR A C 1
ATOM 759 O O . THR A 1 109 ? -9.976 -10.964 14.118 1.00 94.44 109 THR A O 1
ATOM 762 N N . TYR A 1 110 ? -9.466 -9.076 13.003 1.00 92.94 110 TYR A N 1
ATOM 763 C CA . TYR A 1 110 ? -9.729 -8.110 14.074 1.00 92.94 110 TYR A CA 1
ATOM 764 C C . TYR A 1 110 ? -11.070 -7.381 13.891 1.00 92.94 110 TYR A C 1
ATOM 766 O O . TYR A 1 110 ? -11.347 -6.413 14.593 1.00 92.94 110 TYR A O 1
ATOM 774 N N . GLY A 1 111 ? -11.911 -7.812 12.943 1.00 93.19 111 GLY A N 1
ATOM 775 C CA . GLY A 1 111 ? -13.203 -7.177 12.664 1.00 93.19 111 GLY A CA 1
ATOM 776 C C . GLY A 1 111 ? -13.112 -5.876 11.861 1.00 93.19 111 GLY A C 1
ATOM 777 O O . GLY A 1 111 ? -14.112 -5.173 11.725 1.00 93.19 111 GLY A O 1
ATOM 778 N N . VAL A 1 112 ? -11.943 -5.553 11.300 1.00 93.88 112 VAL A N 1
ATOM 779 C CA . VAL A 1 112 ? -11.748 -4.356 10.478 1.00 93.88 112 VAL A CA 1
ATOM 780 C C . VAL A 1 112 ? -11.985 -4.682 9.006 1.00 93.88 112 VAL A C 1
ATOM 782 O O . VAL A 1 112 ? -11.362 -5.573 8.433 1.00 93.88 112 VAL A O 1
ATOM 785 N N . SER A 1 113 ? -12.907 -3.948 8.381 1.00 93.88 113 SER A N 1
ATOM 786 C CA . SER A 1 113 ? -13.202 -4.075 6.951 1.00 93.88 113 SER A CA 1
ATOM 787 C C . SER A 1 113 ? -12.309 -3.166 6.104 1.00 93.88 113 SER A C 1
ATOM 789 O O . SER A 1 113 ? -11.856 -2.117 6.561 1.00 93.88 113 SER A O 1
ATOM 791 N N . GLU A 1 114 ? -12.126 -3.512 4.827 1.00 94.69 114 GLU A N 1
ATOM 792 C CA . GLU A 1 114 ? -11.427 -2.633 3.877 1.00 94.69 114 GLU A CA 1
ATOM 793 C C . GLU A 1 114 ? -12.123 -1.272 3.737 1.00 94.69 114 GLU A C 1
ATOM 795 O O . GLU A 1 114 ? -11.463 -0.241 3.652 1.00 94.69 114 GLU A O 1
ATOM 800 N N . ALA A 1 115 ? -13.458 -1.238 3.786 1.00 94.06 115 ALA A N 1
ATOM 801 C CA . ALA A 1 115 ? -14.213 0.011 3.741 1.00 94.06 115 ALA A CA 1
ATOM 802 C C . ALA A 1 115 ? -13.883 0.935 4.927 1.00 94.06 115 ALA A C 1
ATOM 804 O O . ALA A 1 115 ? -13.747 2.143 4.730 1.00 94.06 115 ALA A O 1
ATOM 805 N N . ALA A 1 116 ? -13.712 0.375 6.131 1.00 93.12 116 ALA A N 1
ATOM 806 C CA . ALA A 1 116 ? -13.302 1.130 7.314 1.00 93.12 116 ALA A CA 1
ATOM 807 C C . ALA A 1 116 ? -11.859 1.643 7.190 1.00 93.12 116 ALA A C 1
ATOM 809 O O . ALA A 1 116 ? -11.592 2.795 7.525 1.00 93.12 116 ALA A O 1
ATOM 810 N N . LEU A 1 117 ? -10.947 0.832 6.642 1.00 94.56 117 LEU A N 1
ATOM 811 C CA . LEU A 1 117 ? -9.566 1.250 6.370 1.00 94.56 117 LEU A CA 1
ATOM 812 C C . LEU A 1 117 ? -9.502 2.391 5.355 1.00 94.56 117 LEU A C 1
ATOM 814 O O . LEU A 1 117 ? -8.802 3.377 5.571 1.00 94.56 117 LEU A O 1
ATOM 818 N N . LEU A 1 118 ? -10.274 2.294 4.272 1.00 93.56 118 LEU A N 1
ATOM 819 C CA . LEU A 1 118 ? -10.383 3.360 3.281 1.00 93.56 118 LEU A CA 1
ATOM 820 C C . LEU A 1 118 ? -11.028 4.625 3.868 1.00 93.56 118 LEU A C 1
ATOM 822 O O . LEU A 1 118 ? -10.681 5.724 3.440 1.00 93.56 118 LEU A O 1
ATOM 826 N N . ASP A 1 119 ? -11.942 4.505 4.836 1.00 91.94 119 ASP A N 1
ATOM 827 C CA . ASP A 1 119 ? -12.486 5.669 5.546 1.00 91.94 119 ASP A CA 1
ATOM 828 C C . ASP A 1 119 ? -11.448 6.344 6.439 1.00 91.94 119 ASP A C 1
ATOM 830 O O . ASP A 1 119 ? -11.257 7.555 6.332 1.00 91.94 119 ASP A O 1
ATOM 834 N N . ALA A 1 120 ? -10.723 5.564 7.245 1.00 91.75 120 ALA A N 1
ATOM 835 C CA . ALA A 1 120 ? -9.626 6.065 8.070 1.00 91.75 120 ALA A CA 1
ATOM 836 C C . ALA A 1 120 ? -8.557 6.754 7.203 1.00 91.75 120 ALA A C 1
ATOM 838 O O . ALA A 1 120 ? -8.139 7.872 7.491 1.00 91.75 120 ALA A O 1
ATOM 839 N N . TRP A 1 121 ? -8.196 6.139 6.075 1.00 93.12 121 TRP A N 1
ATOM 840 C CA . TRP A 1 121 ? -7.276 6.704 5.092 1.00 93.12 121 TRP A CA 1
ATOM 841 C C . TRP A 1 121 ? -7.743 8.051 4.524 1.00 93.12 121 TRP A C 1
ATOM 843 O O . TRP A 1 121 ? -6.955 8.991 4.444 1.00 93.12 121 TRP A O 1
ATOM 853 N N . ARG A 1 122 ? -9.023 8.185 4.152 1.00 91.88 122 ARG A N 1
ATOM 854 C CA . ARG A 1 122 ? -9.574 9.449 3.625 1.00 91.88 122 ARG A CA 1
ATOM 855 C C . ARG A 1 122 ? -9.588 10.580 4.655 1.00 91.88 122 ARG A C 1
ATOM 857 O O . ARG A 1 122 ? -9.637 11.739 4.252 1.00 91.88 122 ARG A O 1
ATOM 864 N N . ARG A 1 123 ? -9.565 10.256 5.950 1.00 90.69 123 ARG A N 1
ATOM 865 C CA . ARG A 1 123 ? -9.482 11.234 7.047 1.00 90.69 123 ARG A CA 1
ATOM 866 C C . ARG A 1 123 ? -8.058 11.724 7.295 1.00 90.69 123 ARG A C 1
ATOM 868 O O . ARG A 1 123 ? -7.896 12.776 7.910 1.00 90.69 123 ARG A O 1
ATOM 875 N N . LEU A 1 124 ? -7.040 11.001 6.820 1.00 90.56 124 LEU A N 1
ATOM 876 C CA . LEU A 1 124 ? -5.657 11.459 6.909 1.00 90.56 124 LEU A CA 1
ATOM 877 C C . LEU A 1 124 ? -5.460 12.721 6.072 1.00 90.56 124 LEU A C 1
ATOM 879 O O . LEU A 1 124 ? -5.967 12.849 4.952 1.00 90.56 124 LEU A O 1
ATOM 883 N N . LYS A 1 125 ? -4.658 13.642 6.604 1.00 91.06 125 LYS A N 1
ATOM 884 C CA . LYS A 1 125 ? -4.307 14.863 5.886 1.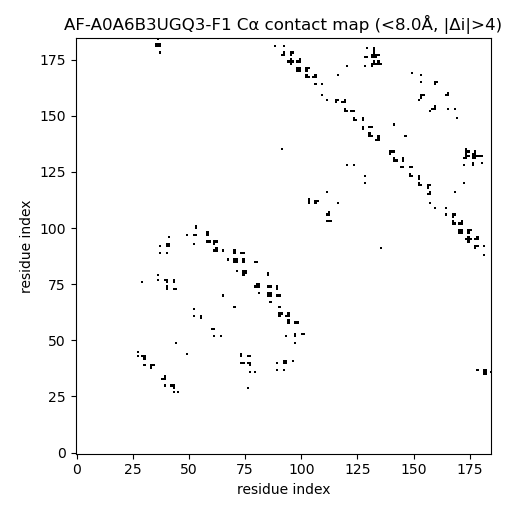00 91.06 125 LYS A CA 1
ATOM 885 C C . LYS A 1 125 ? -3.508 14.524 4.616 1.00 91.06 125 LYS A C 1
ATOM 887 O O . LYS A 1 125 ? -2.738 13.556 4.620 1.00 91.06 125 LYS A O 1
ATOM 892 N N . PRO A 1 126 ? -3.648 15.293 3.521 1.00 90.88 126 PRO A N 1
ATOM 893 C CA . PRO A 1 126 ? -2.890 15.062 2.289 1.00 90.88 126 PRO A CA 1
ATOM 894 C C . PRO A 1 126 ? -1.371 14.968 2.497 1.00 90.88 126 PRO A C 1
ATOM 896 O O . PRO A 1 126 ? -0.721 14.121 1.890 1.00 90.88 126 PRO A O 1
ATOM 899 N N . GLU A 1 127 ? -0.807 15.794 3.374 1.00 88.94 127 GLU A N 1
ATOM 900 C CA . GLU A 1 127 ? 0.608 15.790 3.744 1.00 88.94 127 GLU A CA 1
ATOM 901 C C . GLU A 1 127 ? 1.036 14.487 4.427 1.00 88.94 127 GLU A C 1
ATOM 903 O O . GLU A 1 127 ? 2.103 13.960 4.114 1.00 88.94 127 GLU A O 1
ATOM 908 N N . THR A 1 128 ? 0.180 13.923 5.279 1.00 89.88 128 THR A N 1
ATOM 909 C CA . THR A 1 128 ? 0.406 12.641 5.953 1.00 89.88 128 THR A CA 1
ATOM 910 C C . THR A 1 128 ? 0.395 11.512 4.933 1.00 89.88 128 THR A C 1
ATOM 912 O O . THR A 1 128 ? 1.353 10.749 4.857 1.00 89.88 128 THR A O 1
ATOM 915 N N . ARG A 1 129 ? -0.607 11.473 4.046 1.00 91.94 129 ARG A N 1
ATOM 916 C CA . ARG A 1 129 ? -0.657 10.511 2.928 1.00 91.94 129 ARG A CA 1
ATOM 917 C C . ARG A 1 129 ? 0.583 10.601 2.035 1.00 91.94 129 ARG A C 1
ATOM 919 O O . ARG A 1 129 ? 1.181 9.589 1.681 1.00 91.94 129 ARG A O 1
ATOM 926 N N . LYS A 1 130 ? 1.030 11.820 1.719 1.00 89.75 130 LYS A N 1
ATOM 927 C CA . LYS A 1 130 ? 2.248 12.042 0.932 1.00 89.75 130 LYS A CA 1
ATOM 928 C C . LYS A 1 130 ? 3.504 11.580 1.666 1.00 89.75 130 LYS A C 1
ATOM 930 O O . LYS A 1 130 ? 4.387 11.021 1.016 1.00 89.75 130 LYS A O 1
ATOM 935 N N . ALA A 1 131 ? 3.594 11.776 2.982 1.00 89.38 131 ALA A N 1
ATOM 936 C CA . ALA A 1 131 ? 4.741 11.332 3.766 1.00 89.38 131 ALA A CA 1
ATOM 937 C C . ALA A 1 131 ? 4.975 9.827 3.583 1.00 89.38 131 ALA A C 1
ATOM 939 O O . ALA A 1 131 ? 6.081 9.421 3.263 1.00 89.38 131 ALA A O 1
ATOM 940 N N . PHE A 1 132 ? 3.928 9.008 3.637 1.00 89.44 132 PHE A N 1
ATOM 941 C CA . PHE A 1 132 ? 4.034 7.557 3.460 1.00 89.44 132 PHE A CA 1
ATOM 942 C C . PHE A 1 132 ? 4.267 7.088 2.007 1.00 89.44 132 PHE A C 1
ATOM 944 O O . PHE A 1 132 ? 4.539 5.912 1.783 1.00 89.44 132 PHE A O 1
ATOM 951 N N . SER A 1 133 ? 4.226 7.968 0.998 1.00 88.75 133 SER A N 1
ATOM 952 C CA . SER A 1 133 ? 4.346 7.578 -0.426 1.00 88.75 133 SER A CA 1
ATOM 953 C C . SER A 1 133 ? 5.723 7.036 -0.844 1.00 88.75 133 SER A C 1
ATOM 955 O O . SER A 1 133 ? 5.877 6.510 -1.952 1.00 88.75 133 SER A O 1
ATOM 957 N N . HIS A 1 134 ? 6.709 7.144 0.050 1.00 84.25 134 HIS A N 1
ATOM 958 C CA . HIS A 1 134 ? 8.061 6.606 -0.089 1.00 84.25 134 HIS A CA 1
ATOM 959 C C . HIS A 1 134 ? 8.356 5.480 0.911 1.00 84.25 134 HIS A C 1
ATOM 961 O O . HIS A 1 134 ? 9.520 5.148 1.111 1.00 84.25 134 HIS A O 1
ATOM 967 N N . ALA A 1 135 ? 7.329 4.874 1.522 1.00 81.56 135 ALA A N 1
ATOM 968 C CA . ALA A 1 135 ? 7.478 3.844 2.555 1.00 81.56 135 ALA A CA 1
ATOM 969 C C . ALA A 1 135 ? 8.389 2.668 2.164 1.00 81.56 135 ALA A C 1
ATOM 971 O O . ALA A 1 135 ? 9.013 2.062 3.029 1.00 81.56 135 ALA A O 1
ATOM 972 N N . PHE A 1 136 ? 8.488 2.358 0.871 1.00 78.00 136 PHE A N 1
ATOM 973 C CA . PHE A 1 136 ? 9.313 1.261 0.359 1.00 78.00 136 PHE A CA 1
ATOM 974 C C . PHE A 1 136 ? 10.696 1.693 -0.142 1.00 78.00 136 PHE A C 1
ATOM 976 O O . PHE A 1 136 ? 11.524 0.853 -0.497 1.00 78.00 136 PHE A O 1
ATOM 983 N N . SER A 1 137 ? 10.991 2.992 -0.123 1.00 77.94 137 SER A N 1
ATOM 984 C CA . SER A 1 137 ? 12.325 3.499 -0.417 1.00 77.94 137 SER A CA 1
ATOM 985 C C . SER A 1 137 ? 13.299 3.106 0.695 1.00 77.94 137 SER A C 1
ATOM 987 O O . SER A 1 137 ? 13.010 3.239 1.885 1.00 77.94 137 SER A O 1
ATOM 989 N N . ARG A 1 138 ? 14.503 2.657 0.324 1.00 69.62 138 ARG A N 1
ATOM 990 C CA . ARG A 1 138 ? 15.544 2.301 1.302 1.00 69.62 138 ARG A CA 1
ATOM 991 C C . ARG A 1 138 ? 15.858 3.469 2.241 1.00 69.62 138 ARG A C 1
ATOM 993 O O . ARG A 1 138 ? 16.115 4.579 1.784 1.00 69.62 138 ARG A O 1
ATOM 1000 N N . GLY A 1 139 ? 15.894 3.184 3.545 1.00 67.75 139 GLY A N 1
ATOM 1001 C CA . GLY A 1 139 ? 16.236 4.158 4.589 1.00 67.75 139 GLY A CA 1
ATOM 1002 C C . GLY A 1 139 ? 15.150 5.201 4.864 1.00 67.75 139 GLY A C 1
ATOM 1003 O O . GLY A 1 139 ? 15.413 6.168 5.576 1.00 67.75 139 GLY A O 1
ATOM 1004 N N . PHE A 1 140 ? 13.952 5.032 4.302 1.00 78.75 140 PHE A N 1
ATOM 1005 C CA . PHE A 1 140 ? 12.848 5.942 4.543 1.00 78.75 140 PHE A CA 1
ATOM 1006 C C . PHE A 1 140 ? 12.201 5.689 5.911 1.00 78.75 140 PHE A C 1
ATOM 1008 O O . PHE A 1 140 ? 11.880 4.557 6.267 1.00 78.75 140 PHE A O 1
ATOM 1015 N N . SER A 1 141 ? 11.973 6.774 6.648 1.00 80.31 141 SER A N 1
ATOM 1016 C CA . SER A 1 141 ? 11.145 6.805 7.848 1.00 80.31 141 SER A CA 1
ATOM 1017 C C . SER A 1 141 ? 10.242 8.036 7.751 1.00 80.31 141 SER A C 1
ATOM 1019 O O . SER A 1 141 ? 10.764 9.140 7.556 1.00 80.31 141 SER A O 1
ATOM 1021 N N . PRO A 1 142 ? 8.911 7.893 7.869 1.00 79.06 142 PRO A N 1
ATOM 1022 C CA . PRO A 1 142 ? 8.020 9.038 7.976 1.00 79.06 142 PRO A CA 1
ATOM 1023 C C . PRO A 1 142 ? 8.402 9.933 9.170 1.00 79.06 142 PRO A C 1
ATOM 1025 O O . PRO A 1 142 ? 8.942 9.441 10.165 1.00 79.06 142 PRO A O 1
ATOM 1028 N N . PRO A 1 143 ? 8.112 11.244 9.110 1.00 81.94 143 PRO A N 1
ATOM 1029 C CA . PRO A 1 143 ? 8.250 12.123 10.265 1.00 81.94 143 PRO A CA 1
ATOM 1030 C C . PRO A 1 143 ? 7.258 11.728 11.369 1.00 81.94 143 PRO A C 1
ATOM 1032 O O . PRO A 1 143 ? 6.140 11.312 11.070 1.00 81.94 143 PRO A O 1
ATOM 1035 N N . ASN A 1 144 ? 7.623 11.934 12.640 1.00 85.94 144 ASN A N 1
ATOM 1036 C CA . ASN A 1 144 ? 6.785 11.574 13.800 1.00 85.94 144 ASN A CA 1
ATOM 1037 C C . ASN A 1 144 ? 5.351 12.126 13.711 1.00 85.94 144 ASN A C 1
ATOM 1039 O O . ASN A 1 144 ? 4.407 11.407 14.003 1.00 85.94 144 ASN A O 1
ATOM 1043 N N . ALA A 1 145 ? 5.171 13.347 13.199 1.00 82.81 145 ALA A N 1
ATOM 1044 C CA . ALA A 1 145 ? 3.843 13.942 13.020 1.00 82.81 145 ALA A CA 1
ATOM 1045 C C . ALA A 1 145 ? 2.913 13.115 12.106 1.00 82.81 145 ALA A C 1
ATOM 1047 O O . ALA A 1 145 ? 1.701 13.121 12.294 1.00 82.81 145 ALA A O 1
ATOM 1048 N N . ALA A 1 146 ? 3.465 12.383 11.129 1.00 83.94 146 ALA A N 1
ATOM 1049 C CA . ALA A 1 146 ? 2.682 11.487 10.282 1.00 83.94 146 ALA A CA 1
ATOM 1050 C C . ALA A 1 146 ? 2.219 10.235 11.048 1.00 83.94 146 ALA A C 1
ATOM 1052 O O . ALA A 1 146 ? 1.129 9.730 10.785 1.00 83.94 146 ALA A O 1
ATOM 1053 N N . TYR A 1 147 ? 3.022 9.759 12.006 1.00 85.31 147 TYR A N 1
ATOM 1054 C CA . TYR A 1 147 ? 2.641 8.678 12.916 1.00 85.31 147 TYR A CA 1
ATOM 1055 C C . TYR A 1 147 ? 1.582 9.127 13.925 1.00 85.31 147 TYR A C 1
ATOM 1057 O O . TYR A 1 147 ? 0.633 8.385 14.157 1.00 85.31 147 TYR A O 1
ATOM 1065 N N . ASP A 1 148 ? 1.693 10.344 14.462 1.00 87.06 148 ASP A N 1
ATOM 1066 C CA . ASP A 1 148 ? 0.700 10.904 15.388 1.00 87.06 148 ASP A CA 1
ATOM 1067 C C . ASP A 1 148 ? -0.671 11.060 14.707 1.00 87.06 148 ASP A C 1
ATOM 1069 O O . ASP A 1 148 ? -1.696 10.622 15.234 1.00 87.06 148 ASP A O 1
ATOM 1073 N N . ASP A 1 149 ? -0.689 11.621 13.492 1.00 86.00 149 ASP A N 1
ATOM 1074 C CA . ASP A 1 149 ? -1.904 11.747 12.678 1.00 86.00 149 ASP A CA 1
ATOM 1075 C C . ASP A 1 149 ? -2.511 10.375 12.337 1.00 86.00 149 ASP A C 1
ATOM 1077 O O . ASP A 1 149 ? -3.735 10.211 12.347 1.00 86.00 149 ASP A O 1
ATOM 1081 N N . LEU A 1 150 ? -1.665 9.381 12.040 1.00 86.19 150 LEU A N 1
ATOM 1082 C CA . LEU A 1 150 ? -2.102 8.010 11.796 1.00 86.19 150 LEU A CA 1
ATOM 1083 C C . LEU A 1 150 ? -2.725 7.391 13.054 1.00 86.19 150 LEU A C 1
ATOM 1085 O O . LEU A 1 150 ? -3.819 6.834 12.974 1.00 86.19 150 LEU A O 1
ATOM 1089 N N . GLY A 1 151 ? -2.070 7.525 14.209 1.00 85.88 151 GLY A N 1
ATOM 1090 C CA . GLY A 1 151 ? -2.575 7.034 15.490 1.00 85.88 151 GLY A CA 1
ATOM 1091 C C . GLY A 1 151 ? -3.948 7.617 15.825 1.00 85.88 151 GLY A C 1
ATOM 1092 O O . GLY A 1 151 ? -4.869 6.870 16.159 1.00 85.88 151 GLY A O 1
ATOM 1093 N N . ALA A 1 152 ? -4.131 8.928 15.636 1.00 84.69 152 ALA A N 1
ATOM 1094 C CA . ALA A 1 152 ? -5.425 9.582 15.824 1.00 84.69 152 ALA A CA 1
ATOM 1095 C C . ALA A 1 152 ? -6.514 8.985 14.910 1.00 84.69 152 ALA A C 1
ATOM 1097 O O . ALA A 1 152 ? -7.583 8.597 15.381 1.00 84.69 152 ALA A O 1
ATOM 1098 N N . ALA A 1 153 ? -6.227 8.820 13.613 1.00 79.69 153 ALA A N 1
ATOM 1099 C CA . ALA A 1 153 ? -7.185 8.247 12.665 1.00 79.69 153 ALA A CA 1
ATOM 1100 C C . ALA A 1 153 ? -7.539 6.778 12.977 1.00 79.69 153 ALA A C 1
ATOM 1102 O O . ALA A 1 153 ? -8.699 6.378 12.817 1.00 79.69 153 ALA A O 1
ATOM 1103 N N . ILE A 1 154 ? -6.562 5.984 13.435 1.00 79.88 154 ILE A N 1
ATOM 1104 C CA . ILE A 1 154 ? -6.741 4.580 13.829 1.00 79.88 154 ILE A CA 1
ATOM 1105 C C . ILE A 1 154 ? -7.636 4.468 15.062 1.00 79.88 154 ILE A C 1
ATOM 1107 O O . ILE A 1 154 ? -8.614 3.714 15.032 1.00 79.88 154 ILE A O 1
ATOM 1111 N N . HIS A 1 155 ? -7.332 5.203 16.133 1.00 80.31 155 HIS A N 1
ATOM 1112 C CA . HIS A 1 155 ? -8.090 5.103 17.380 1.00 80.31 155 HIS A CA 1
ATOM 1113 C C . HIS A 1 155 ? -9.531 5.593 17.214 1.00 80.31 155 HIS A C 1
ATOM 1115 O O . HIS A 1 155 ? -10.458 4.926 17.683 1.00 80.31 155 HIS A O 1
ATOM 1121 N N . ASP A 1 156 ? -9.734 6.683 16.473 1.00 78.06 156 ASP A N 1
ATOM 1122 C CA . ASP A 1 156 ? -11.062 7.263 16.268 1.00 78.06 156 ASP A CA 1
ATOM 1123 C C . ASP A 1 156 ? -11.957 6.396 15.370 1.00 78.06 156 ASP A C 1
ATOM 1125 O O . ASP A 1 156 ? -13.171 6.320 15.581 1.00 78.06 156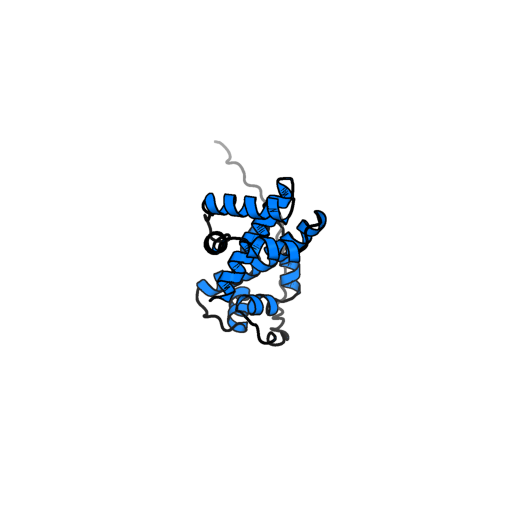 ASP A O 1
ATOM 1129 N N . THR A 1 157 ? -11.371 5.722 14.372 1.00 78.94 157 THR A N 1
ATOM 1130 C CA . THR A 1 157 ? -12.141 5.040 13.315 1.00 78.94 157 THR A CA 1
ATOM 1131 C C . THR A 1 157 ? -12.186 3.526 13.489 1.00 78.94 157 THR A C 1
ATOM 1133 O O . THR A 1 157 ? -13.232 2.911 13.288 1.00 78.94 157 THR A O 1
ATOM 1136 N N . LEU A 1 158 ? -11.058 2.906 13.842 1.00 85.06 158 LEU A N 1
ATOM 1137 C CA . LEU A 1 158 ? -10.895 1.451 13.791 1.00 85.06 158 LEU A CA 1
ATOM 1138 C C . LEU A 1 158 ? -11.040 0.786 15.163 1.00 85.06 158 LEU A C 1
ATOM 1140 O O . LEU A 1 158 ? -11.284 -0.417 15.215 1.00 85.06 158 LEU A O 1
ATOM 1144 N N . ARG A 1 159 ? -10.930 1.555 16.262 1.00 84.06 159 ARG A N 1
ATOM 1145 C CA . ARG A 1 159 ? -11.035 1.063 17.654 1.00 84.06 159 ARG A CA 1
ATOM 1146 C C . ARG A 1 159 ? -10.168 -0.177 17.918 1.00 84.06 159 ARG A C 1
ATOM 1148 O O . ARG A 1 159 ? -10.564 -1.089 18.644 1.00 84.06 159 ARG A O 1
ATOM 1155 N N . LEU A 1 160 ? -9.000 -0.215 17.287 1.00 84.25 160 LEU A N 1
ATOM 1156 C CA . LEU A 1 160 ? -8.027 -1.287 17.432 1.00 84.25 160 LEU A CA 1
ATOM 1157 C C . LEU A 1 160 ? -7.244 -1.109 18.734 1.00 84.25 160 LEU A C 1
ATOM 1159 O O . LEU A 1 160 ? -6.976 0.016 19.148 1.00 84.25 160 LEU A O 1
ATOM 1163 N N . ASN A 1 161 ? -6.881 -2.231 19.357 1.00 79.75 161 ASN A N 1
ATOM 1164 C CA . ASN A 1 161 ? -5.974 -2.277 20.499 1.00 79.75 161 ASN A CA 1
ATOM 1165 C C . ASN A 1 161 ? -4.909 -3.346 20.237 1.00 79.75 161 ASN A C 1
ATOM 1167 O O . ASN A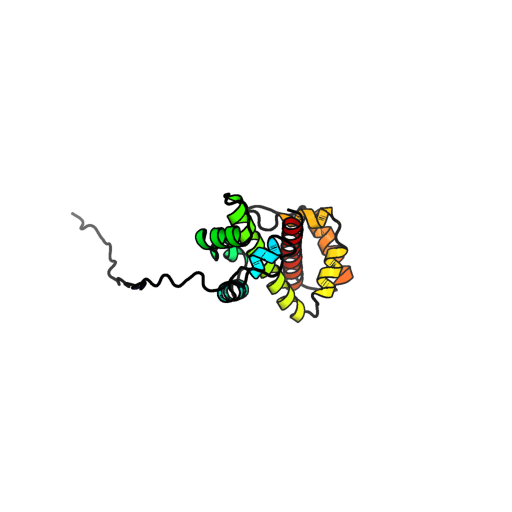 1 161 ? -5.253 -4.486 19.912 1.00 79.75 161 ASN A O 1
ATOM 1171 N N . GLY A 1 162 ? -3.641 -2.991 20.438 1.00 84.38 162 GLY A N 1
ATOM 1172 C CA . GLY A 1 162 ? -2.508 -3.910 20.368 1.00 84.38 162 GLY A CA 1
ATOM 1173 C C . GLY A 1 162 ? -1.569 -3.638 19.195 1.00 84.38 162 GLY A C 1
ATOM 1174 O O . GLY A 1 162 ? -1.961 -3.106 18.163 1.00 84.38 162 GLY A O 1
ATOM 1175 N N . GLU A 1 163 ? -0.320 -4.066 19.362 1.00 86.06 163 GLU A N 1
ATOM 1176 C CA . GLU A 1 163 ? 0.784 -3.758 18.448 1.00 86.06 163 GLU A CA 1
ATOM 1177 C C . GLU A 1 163 ? 0.608 -4.380 17.049 1.00 86.06 163 GLU A C 1
ATOM 1179 O O . GLU A 1 163 ? 0.823 -3.713 16.042 1.00 86.06 163 GLU A O 1
ATOM 1184 N N . GLU A 1 164 ? 0.160 -5.641 16.957 1.00 88.19 164 GLU A N 1
ATOM 1185 C CA . GLU A 1 164 ? -0.031 -6.321 15.661 1.00 88.19 164 GLU A CA 1
ATOM 1186 C C . GLU A 1 164 ? -1.036 -5.591 14.744 1.00 88.19 164 GLU A C 1
ATOM 1188 O O . GLU A 1 164 ? -0.664 -5.274 13.613 1.00 88.19 164 GLU A O 1
ATOM 1193 N N . PRO A 1 165 ? -2.286 -5.288 15.159 1.00 88.25 165 PRO A N 1
ATOM 1194 C CA . PRO A 1 165 ? -3.223 -4.581 14.290 1.00 88.25 165 PRO A CA 1
ATOM 1195 C C . PRO A 1 165 ? -2.787 -3.151 13.945 1.00 88.25 165 PRO A C 1
ATOM 1197 O O . PRO A 1 165 ? -3.094 -2.694 12.848 1.00 88.25 165 PRO A O 1
ATOM 1200 N N . GLU A 1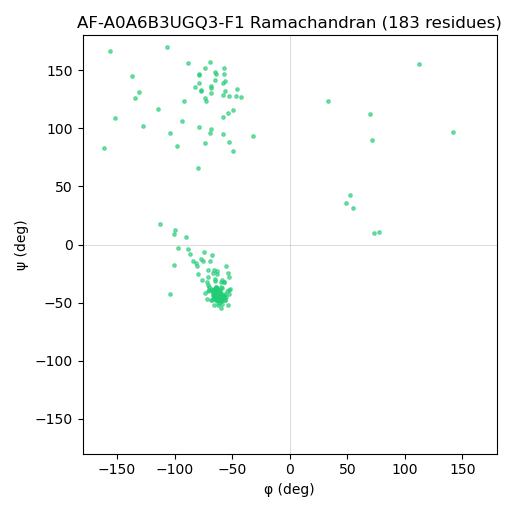 166 ? -2.042 -2.460 14.809 1.00 88.31 166 GLU A N 1
ATOM 1201 C CA . GLU A 1 166 ? -1.481 -1.138 14.489 1.00 88.31 166 GLU A CA 1
ATOM 1202 C C . GLU A 1 166 ? -0.421 -1.218 13.381 1.00 88.31 166 GLU A C 1
ATOM 1204 O O . GLU A 1 166 ? -0.483 -0.453 12.415 1.00 88.31 166 GLU A O 1
ATOM 1209 N N . LEU A 1 167 ? 0.489 -2.197 13.456 1.00 86.75 167 LEU A N 1
ATOM 1210 C CA . LEU A 1 167 ? 1.478 -2.456 12.403 1.00 86.75 167 LEU A CA 1
ATOM 1211 C C . LEU A 1 167 ? 0.811 -2.810 11.067 1.00 86.75 167 LEU A C 1
ATOM 1213 O O . LEU A 1 167 ? 1.221 -2.315 10.020 1.00 86.75 167 LEU A O 1
ATOM 1217 N N . LEU A 1 168 ? -0.266 -3.599 11.092 1.00 89.69 168 LEU A N 1
ATOM 1218 C CA . LEU A 1 168 ? -1.028 -3.926 9.882 1.00 89.69 168 LEU A CA 1
ATOM 1219 C C . LEU A 1 168 ? -1.692 -2.695 9.253 1.00 89.69 168 LEU A C 1
ATOM 1221 O O . LEU A 1 168 ? -1.780 -2.595 8.029 1.00 89.69 168 LEU A O 1
ATOM 1225 N N . VAL A 1 169 ? -2.185 -1.751 10.062 1.00 91.31 169 VAL A N 1
ATOM 1226 C CA . VAL A 1 169 ? -2.736 -0.506 9.512 1.00 91.31 169 VAL A CA 1
ATOM 1227 C C . VAL A 1 169 ? -1.626 0.367 8.939 1.00 91.31 169 VAL A C 1
ATOM 1229 O O . VAL A 1 169 ? -1.816 0.950 7.872 1.00 91.31 169 VAL A O 1
ATOM 1232 N N . PHE A 1 170 ? -0.462 0.428 9.586 1.00 89.25 170 PHE A N 1
ATOM 1233 C CA . PHE A 1 170 ? 0.704 1.101 9.018 1.00 89.25 170 PHE A CA 1
ATOM 1234 C C . PHE A 1 170 ? 1.070 0.523 7.643 1.00 89.25 170 PHE A C 1
ATOM 1236 O O . PHE A 1 170 ? 1.207 1.284 6.685 1.00 89.25 170 PHE A O 1
ATOM 1243 N N . ASP A 1 171 ? 1.142 -0.804 7.516 1.00 89.00 171 ASP A N 1
ATOM 1244 C CA . ASP A 1 171 ? 1.440 -1.489 6.253 1.00 89.00 171 ASP A CA 1
ATOM 1245 C C . ASP A 1 171 ? 0.400 -1.169 5.166 1.00 89.00 171 ASP A C 1
ATOM 1247 O O . ASP A 1 171 ? 0.750 -0.887 4.014 1.00 89.00 171 ASP A O 1
ATOM 1251 N N . PHE A 1 172 ? -0.886 -1.136 5.535 1.00 93.25 172 PHE A N 1
ATOM 1252 C CA . PHE A 1 172 ? -1.962 -0.701 4.645 1.00 93.25 172 PHE A CA 1
ATOM 1253 C C . PHE A 1 172 ? -1.778 0.753 4.182 1.00 93.25 172 PHE A C 1
ATOM 1255 O O . PHE A 1 172 ? -1.895 1.035 2.990 1.00 93.25 172 PHE A O 1
ATOM 1262 N N . VAL A 1 173 ? -1.490 1.675 5.103 1.00 92.81 173 VAL A N 1
ATOM 1263 C CA . VAL A 1 173 ? -1.327 3.112 4.823 1.00 92.81 173 VAL A CA 1
ATOM 1264 C C . VAL A 1 173 ? -0.108 3.359 3.943 1.00 92.81 173 VAL A C 1
ATOM 1266 O O . VAL A 1 173 ? -0.218 4.071 2.944 1.00 92.81 173 VAL A O 1
ATOM 1269 N N . ALA A 1 174 ? 1.023 2.727 4.247 1.00 90.25 174 ALA A N 1
ATOM 1270 C CA . ALA A 1 174 ? 2.220 2.736 3.413 1.00 90.25 174 ALA A CA 1
ATOM 1271 C C . ALA A 1 174 ? 1.913 2.285 1.977 1.00 90.25 174 ALA A C 1
ATOM 1273 O O . ALA A 1 174 ? 2.190 3.005 1.015 1.00 90.25 174 ALA A O 1
ATOM 1274 N N . ALA A 1 175 ? 1.269 1.126 1.830 1.00 92.06 175 ALA A N 1
ATOM 1275 C CA . ALA A 1 175 ? 0.896 0.583 0.533 1.00 92.06 175 ALA A CA 1
ATOM 1276 C C . ALA A 1 175 ? -0.071 1.494 -0.237 1.00 92.06 175 ALA A C 1
ATOM 1278 O O . ALA A 1 175 ? 0.154 1.797 -1.408 1.00 92.06 175 ALA A O 1
ATOM 1279 N N . GLN A 1 176 ? -1.130 1.969 0.419 1.00 94.44 176 GLN A N 1
ATOM 1280 C CA . GLN A 1 176 ? -2.128 2.839 -0.199 1.00 94.44 176 GLN A CA 1
ATOM 1281 C C . GLN A 1 176 ? -1.519 4.177 -0.647 1.00 94.44 176 GLN A C 1
ATOM 1283 O O . GLN A 1 176 ? -1.848 4.659 -1.729 1.00 94.44 176 GLN A O 1
ATOM 1288 N N . SER A 1 177 ? -0.582 4.733 0.124 1.00 92.12 177 SER A N 1
ATOM 1289 C CA . SER A 1 177 ? 0.142 5.962 -0.230 1.00 92.12 177 SER A CA 1
ATOM 1290 C C . SER A 1 177 ? 0.988 5.802 -1.489 1.00 92.12 177 SER A C 1
ATOM 1292 O O . SER A 1 177 ? 1.035 6.693 -2.339 1.00 92.12 177 SER A O 1
ATOM 1294 N N . VAL A 1 178 ? 1.669 4.660 -1.613 1.00 90.25 178 VAL A N 1
ATOM 1295 C CA . VAL A 1 178 ? 2.462 4.327 -2.800 1.00 90.25 178 VAL A CA 1
ATOM 1296 C C . VAL A 1 178 ? 1.546 4.167 -4.013 1.00 90.25 178 VAL A C 1
ATOM 1298 O O . VAL A 1 178 ? 1.827 4.753 -5.054 1.00 90.25 178 VAL A O 1
ATOM 1301 N N . LEU A 1 179 ? 0.421 3.458 -3.877 1.00 91.25 179 LEU A N 1
ATOM 1302 C CA . LEU A 1 179 ? -0.547 3.293 -4.967 1.00 91.25 179 LEU A CA 1
ATOM 1303 C C . LEU A 1 179 ? -1.131 4.635 -5.434 1.00 91.25 179 LEU A C 1
ATOM 1305 O O . LEU A 1 179 ? -1.179 4.874 -6.636 1.00 91.25 179 LEU A O 1
ATOM 1309 N N . GLU A 1 180 ? -1.504 5.540 -4.524 1.00 90.50 180 GLU A N 1
ATOM 1310 C CA . GLU A 1 180 ? -1.989 6.878 -4.907 1.00 90.50 180 GLU A CA 1
ATOM 1311 C C . GLU A 1 180 ? -0.926 7.695 -5.655 1.00 90.50 180 GLU A C 1
ATOM 1313 O O . GLU A 1 180 ? -1.234 8.335 -6.661 1.00 90.50 180 GLU A O 1
ATOM 1318 N N . ARG A 1 181 ? 0.342 7.641 -5.222 1.00 88.69 181 ARG A N 1
ATOM 1319 C CA . ARG A 1 181 ? 1.453 8.289 -5.941 1.00 88.69 181 ARG A CA 1
ATOM 1320 C C . ARG A 1 181 ? 1.588 7.748 -7.366 1.00 88.69 181 ARG A C 1
ATOM 1322 O O . ARG A 1 181 ? 1.771 8.527 -8.300 1.00 88.69 181 ARG A O 1
ATOM 1329 N N . LEU A 1 182 ? 1.499 6.429 -7.526 1.00 84.75 182 LEU A N 1
ATOM 1330 C CA . LEU A 1 182 ? 1.622 5.747 -8.817 1.00 84.75 182 LEU A CA 1
ATOM 1331 C C . LEU A 1 182 ? 0.418 5.987 -9.742 1.00 84.75 182 LEU A C 1
ATOM 1333 O O . LEU A 1 182 ? 0.550 5.844 -10.952 1.00 84.75 182 LEU A O 1
ATOM 1337 N N . GLN A 1 183 ? -0.741 6.361 -9.195 1.00 81.62 183 GLN A N 1
ATOM 1338 C CA . GLN A 1 183 ? -1.923 6.766 -9.965 1.00 81.62 183 GLN A CA 1
ATOM 1339 C C . GLN A 1 183 ? -1.848 8.212 -10.471 1.00 81.62 183 GLN A C 1
ATOM 1341 O O . GLN A 1 183 ? -2.490 8.542 -11.463 1.00 81.62 183 GLN A O 1
ATOM 1346 N N . ALA A 1 184 ? -1.088 9.073 -9.790 1.00 72.25 184 ALA A N 1
ATOM 1347 C CA . ALA A 1 184 ? -0.901 10.475 -10.162 1.00 72.25 184 ALA A CA 1
ATOM 1348 C C . ALA A 1 184 ? 0.267 10.715 -11.143 1.00 72.25 184 ALA A C 1
ATOM 1350 O O . ALA A 1 184 ? 0.495 11.863 -11.528 1.00 72.25 184 ALA A O 1
ATOM 1351 N N . SER A 1 185 ? 1.021 9.662 -11.487 1.00 60.91 185 SER A N 1
ATOM 1352 C CA . SER A 1 185 ? 2.182 9.689 -12.394 1.00 60.91 185 SER A CA 1
ATOM 1353 C C . SER A 1 185 ? 1.778 9.316 -13.817 1.00 60.91 185 SER A C 1
ATOM 1355 O O . SER A 1 185 ? 2.322 9.945 -14.750 1.00 60.91 185 SER A O 1
#

Solvent-accessible surface area (backbone atoms only — not comparable to full-atom values): 11007 Å² total; per-residue (Å²): 134,86,82,86,78,86,85,88,78,85,83,78,90,77,83,77,81,75,74,86,67,91,75,63,96,69,81,72,71,75,60,72,87,52,92,28,62,45,54,26,42,60,63,65,43,52,65,73,56,52,54,51,53,64,69,49,78,68,60,86,56,44,62,77,70,54,52,70,70,55,26,51,52,42,26,58,77,57,72,45,67,94,47,82,61,33,44,50,52,44,39,52,40,54,39,20,55,35,39,29,51,50,24,44,62,55,37,43,80,76,75,42,50,63,68,55,52,54,50,35,55,69,69,46,52,71,68,41,44,54,52,27,39,46,57,86,44,89,94,56,72,68,59,68,70,43,53,53,53,47,50,52,36,40,52,78,67,64,69,70,83,61,70,68,66,52,51,35,49,49,43,28,49,28,15,53,19,33,51,55,53,43,56,76,108

Sequence (185 aa):
MKPGSIMHALGCALVLASAGTAANAADGAAPAKATSVADCVWAATPDKVRSALLARRPVAAIGDAVSAEQAEALARACQLPLTGDSAVLVADTLLAHSMKTWSVDRLKTYGVSEAALLDAWRRLKPETRKAFSHAFSRGFSPPNAAYDDLGAAIHDTLRLNGEEPELLVFDFVAAQSVLERLQAS

Nearest PDB structures (foldseek):
  8uvi-assembly1_A  TM=2.580E-01  e=7.410E+00  Homo sapiens
  8r0j-assembly2_D  TM=1.873E-01  e=7.775E+00  Homo sapiens

Secondary structure (DSSP, 8-state):
-PPPP--------------------------S--SSHHHHHHHHS-HHHHHHHHH-SSGGGSGGGS-HHHHHHHHHHTT---SHHHHHHHHHHHHHHHHHHHHHHHHGGGT--HHHHHHHHHHS-HHHHHHGGGTTSTT----HHHHHHHHHHHHHHH---SHHHHHHHHHHHHHHHHHHHHH--